Protein AF-A0A1J4J9R6-F1 (afdb_monomer_lite)

pLDDT: mean 84.46, std 14.0, range [39.38, 97.94]

Organism: NCBI:txid1144522

Foldseek 3Di:
DDDPPPPPVVVVVVVVVVVVVVVVVVVVVVVVVVVVVVVVVVVVVVVVVVVVVVVVVVVVVVVVVVVVVVVVVVVVVVVVVVVVVVVVVVVVVVVVVCVVVVPPDDDDPLCPQLLSVLVVVLVVQLVVLVVVQQVCLVPDPVSDGPLVSVLVSLVSNVVSVVVSVVVVSDDDDPVRVVVSVVVNCPSNDDDDPPDDD

Structure (mmCIF, N/CA/C/O backbone):
data_AF-A0A1J4J9R6-F1
#
_entry.id   AF-A0A1J4J9R6-F1
#
loop_
_atom_site.group_PDB
_atom_site.id
_atom_site.type_symbol
_atom_site.label_atom_id
_atom_site.label_alt_id
_atom_site.label_comp_id
_atom_site.label_asym_id
_atom_site.label_entity_id
_atom_site.label_seq_id
_atom_site.pdbx_PDB_ins_code
_atom_site.Cartn_x
_atom_site.Cartn_y
_atom_site.Cartn_z
_atom_site.occupancy
_atom_site.B_iso_or_equiv
_atom_site.auth_seq_id
_atom_site.auth_comp_id
_atom_site.auth_asym_id
_atom_site.auth_atom_id
_atom_site.pdbx_PDB_model_num
ATOM 1 N N . MET A 1 1 ? 63.938 27.997 -98.442 1.00 39.53 1 MET A N 1
ATOM 2 C CA . MET A 1 1 ? 64.179 27.784 -96.996 1.00 39.53 1 MET A CA 1
ATOM 3 C C . MET A 1 1 ? 62.810 27.627 -96.340 1.00 39.53 1 MET A C 1
ATOM 5 O O . MET A 1 1 ? 62.054 28.581 -96.358 1.00 39.53 1 MET A O 1
ATOM 9 N N . LYS A 1 2 ? 62.315 26.386 -96.188 1.00 41.75 2 LYS A N 1
ATOM 10 C CA . LYS A 1 2 ? 62.257 25.620 -94.915 1.00 41.75 2 LYS A CA 1
ATOM 11 C C . LYS A 1 2 ? 61.699 26.473 -93.766 1.00 41.75 2 LYS A C 1
ATOM 13 O O . LYS A 1 2 ? 62.389 27.382 -93.343 1.00 41.75 2 LYS A O 1
ATOM 18 N N . GLY A 1 3 ? 60.525 26.237 -93.197 1.00 39.38 3 GLY A N 1
ATOM 19 C CA . GLY A 1 3 ? 59.461 25.268 -93.441 1.00 39.38 3 GLY A CA 1
ATOM 20 C C . GLY A 1 3 ? 58.292 25.688 -92.545 1.00 39.38 3 GLY A C 1
ATOM 21 O O . GLY A 1 3 ? 58.516 26.087 -91.404 1.00 39.38 3 GLY A O 1
ATOM 22 N N . ALA A 1 4 ? 57.070 25.677 -93.076 1.00 47.09 4 ALA A N 1
ATOM 23 C CA . ALA A 1 4 ? 55.878 25.954 -92.289 1.00 47.09 4 ALA A CA 1
ATOM 24 C C . ALA A 1 4 ? 55.702 24.817 -91.277 1.00 47.09 4 ALA A C 1
ATOM 26 O O . ALA A 1 4 ? 55.484 23.671 -91.668 1.00 47.09 4 ALA A O 1
ATOM 27 N N . ALA A 1 5 ? 55.853 25.122 -89.990 1.00 52.16 5 ALA A N 1
ATOM 28 C CA . ALA A 1 5 ? 55.496 24.204 -88.923 1.00 52.16 5 ALA A CA 1
ATOM 29 C C . ALA A 1 5 ? 53.972 24.048 -88.944 1.00 52.16 5 ALA A C 1
ATOM 31 O O . ALA A 1 5 ? 53.240 24.869 -88.397 1.00 52.16 5 ALA A O 1
ATOM 32 N N . THR A 1 6 ? 53.491 23.015 -89.629 1.00 51.94 6 THR A N 1
ATOM 33 C CA . THR A 1 6 ? 52.148 22.481 -89.434 1.00 51.94 6 THR A CA 1
ATOM 34 C C . THR A 1 6 ? 52.032 22.082 -87.966 1.00 51.94 6 THR A C 1
ATOM 36 O O . THR A 1 6 ? 52.564 21.049 -87.564 1.00 51.94 6 THR A O 1
ATOM 39 N N . GLN A 1 7 ? 51.394 22.926 -87.150 1.00 60.41 7 GLN A N 1
ATOM 40 C CA . GLN A 1 7 ? 50.844 22.492 -85.870 1.00 60.41 7 GLN A CA 1
ATOM 41 C C . GLN A 1 7 ? 49.871 21.365 -86.186 1.00 60.41 7 GLN A C 1
ATOM 43 O O . GLN A 1 7 ? 48.864 21.600 -86.844 1.00 60.41 7 GLN A O 1
ATOM 48 N N . ASP A 1 8 ? 50.228 20.146 -85.795 1.00 59.47 8 ASP A N 1
ATOM 49 C CA . ASP A 1 8 ? 49.440 18.955 -86.070 1.00 59.47 8 ASP A CA 1
ATOM 50 C C . ASP A 1 8 ? 48.148 19.008 -85.230 1.00 59.47 8 ASP A C 1
ATOM 52 O O . ASP A 1 8 ? 48.208 18.826 -84.007 1.00 59.47 8 ASP A O 1
ATOM 56 N N . PRO A 1 9 ? 46.972 19.294 -85.824 1.00 64.06 9 PRO A N 1
ATOM 57 C CA . PRO A 1 9 ? 45.720 19.410 -85.075 1.00 64.06 9 PRO A CA 1
ATOM 58 C C . PRO A 1 9 ? 45.349 18.089 -84.382 1.00 64.06 9 PRO A C 1
ATOM 60 O O . PRO A 1 9 ? 44.646 18.095 -83.371 1.00 64.06 9 PRO A O 1
ATOM 63 N N . MET A 1 10 ? 45.885 16.960 -84.862 1.00 67.88 10 MET A N 1
ATOM 64 C CA . MET A 1 10 ? 45.716 15.646 -84.244 1.00 67.88 10 MET A CA 1
ATOM 65 C C . MET A 1 10 ? 46.432 15.532 -82.893 1.00 67.88 10 MET A C 1
ATOM 67 O O . MET A 1 10 ? 4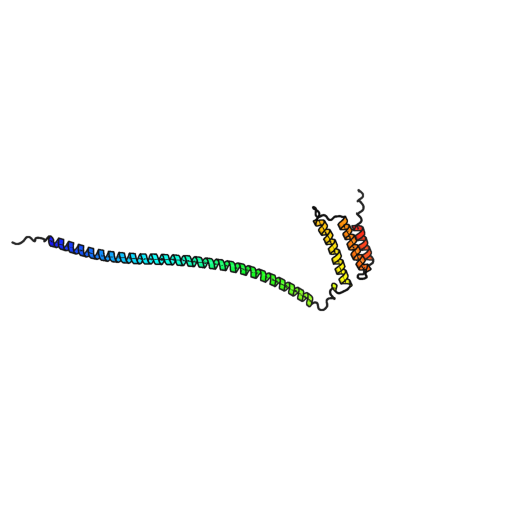5.954 14.812 -82.019 1.00 67.88 10 MET A O 1
ATOM 71 N N . ALA A 1 11 ? 47.529 16.264 -82.664 1.00 72.38 11 ALA A N 1
ATOM 72 C CA . ALA A 1 11 ? 48.231 16.252 -81.379 1.00 72.38 11 ALA A CA 1
ATOM 73 C C . ALA A 1 11 ? 47.404 16.919 -80.262 1.00 72.38 11 ALA A C 1
ATOM 75 O O . ALA A 1 11 ? 47.333 16.392 -79.151 1.00 72.38 11 ALA A O 1
ATOM 76 N N . GLY A 1 12 ? 46.721 18.029 -80.568 1.00 80.31 12 GLY A N 1
ATOM 77 C CA . GLY A 1 12 ? 45.811 18.702 -79.631 1.00 80.31 12 GLY A CA 1
ATOM 78 C C . GLY A 1 12 ? 44.556 17.878 -79.328 1.00 80.31 12 GLY A C 1
ATOM 79 O O . GLY A 1 12 ? 44.146 17.777 -78.173 1.00 80.31 12 GLY A O 1
ATOM 80 N N . ILE A 1 13 ? 43.993 17.219 -80.347 1.00 82.31 13 ILE A N 1
ATOM 81 C CA . ILE A 1 13 ? 42.851 16.305 -80.187 1.00 82.31 13 ILE A CA 1
ATOM 82 C C . ILE A 1 13 ? 43.242 15.091 -79.333 1.00 82.31 13 ILE A C 1
ATOM 84 O O . ILE A 1 13 ? 42.510 14.728 -78.416 1.00 82.31 13 ILE A O 1
ATOM 88 N N . ASN A 1 14 ? 44.413 14.493 -79.566 1.00 85.81 14 ASN A N 1
ATOM 89 C CA . ASN A 1 14 ? 44.892 13.354 -78.779 1.00 85.81 14 ASN A CA 1
ATOM 90 C C . ASN A 1 14 ? 45.154 13.722 -77.310 1.00 85.81 14 ASN A C 1
ATOM 92 O O . ASN A 1 14 ? 44.821 12.935 -76.423 1.00 85.81 14 ASN A O 1
ATOM 96 N N . ALA A 1 15 ? 45.692 14.916 -77.038 1.00 86.44 15 ALA A N 1
ATOM 97 C CA . ALA A 1 15 ? 45.865 15.418 -75.675 1.00 86.44 15 ALA A CA 1
ATOM 98 C C . ALA A 1 15 ? 44.515 15.638 -74.966 1.00 86.44 15 ALA A C 1
ATOM 100 O O . ALA A 1 15 ? 44.342 15.209 -73.826 1.00 86.44 15 ALA A O 1
ATOM 101 N N . ALA A 1 16 ? 43.531 16.220 -75.660 1.00 87.44 16 ALA A N 1
ATOM 102 C CA . ALA A 1 16 ? 42.178 16.386 -75.128 1.00 87.44 16 ALA A CA 1
ATOM 103 C C . ALA A 1 16 ? 41.494 15.033 -74.851 1.00 87.44 16 ALA A C 1
ATOM 105 O O . ALA A 1 16 ? 40.874 14.860 -73.805 1.00 87.44 16 ALA A O 1
ATOM 106 N N . ILE A 1 17 ? 41.651 14.042 -75.738 1.00 90.25 17 ILE A N 1
ATOM 107 C CA . ILE A 1 17 ? 41.126 12.680 -75.535 1.00 90.25 17 ILE A CA 1
ATOM 108 C C . ILE A 1 17 ? 41.777 12.008 -74.318 1.00 90.25 17 ILE A C 1
ATOM 110 O O . ILE A 1 17 ? 41.086 11.331 -73.556 1.00 90.25 17 ILE A O 1
ATOM 114 N N . ALA A 1 18 ? 43.086 12.181 -74.117 1.00 89.75 18 ALA A N 1
ATOM 115 C CA . ALA A 1 18 ? 43.780 11.644 -72.948 1.00 89.75 18 ALA A CA 1
ATOM 116 C C . ALA A 1 18 ? 43.258 12.270 -71.643 1.00 89.75 18 ALA A C 1
ATOM 118 O O . ALA A 1 18 ? 42.943 11.541 -70.705 1.00 89.75 18 ALA A O 1
ATOM 119 N N . GLN A 1 19 ? 43.066 13.592 -71.622 1.00 92.88 19 GLN A N 1
ATOM 120 C CA . GLN A 1 19 ? 42.517 14.310 -70.469 1.00 92.88 19 GLN A CA 1
ATOM 121 C C . GLN A 1 19 ? 41.058 13.917 -70.168 1.00 92.88 19 GLN A C 1
ATOM 123 O O . GLN A 1 19 ? 40.676 13.772 -69.006 1.00 92.88 19 GLN A O 1
ATOM 128 N N . ILE A 1 20 ? 40.240 13.694 -71.203 1.00 93.25 20 ILE A N 1
ATOM 129 C CA . ILE A 1 20 ? 38.864 13.192 -71.050 1.00 93.25 20 ILE A CA 1
ATOM 130 C C . ILE A 1 20 ? 38.866 11.791 -70.427 1.00 93.25 20 ILE A C 1
ATOM 132 O O . ILE A 1 20 ? 38.071 11.517 -69.534 1.00 93.25 20 ILE A O 1
ATOM 136 N N . LYS A 1 21 ? 39.775 10.906 -70.852 1.00 93.62 21 LYS A N 1
ATOM 137 C CA . LYS A 1 21 ? 39.885 9.559 -70.272 1.00 93.62 21 LYS A CA 1
ATOM 138 C C . LYS A 1 21 ? 40.320 9.589 -68.810 1.00 93.62 21 LYS A C 1
ATOM 140 O O . LYS A 1 21 ? 39.766 8.849 -68.007 1.00 93.62 21 LYS A O 1
ATOM 145 N N . GLU A 1 22 ? 41.279 10.443 -68.465 1.00 94.38 22 GLU A N 1
ATOM 146 C CA . GLU A 1 22 ? 41.748 10.602 -67.085 1.00 94.38 22 GLU A CA 1
ATOM 147 C C . GLU A 1 22 ? 40.632 11.130 -66.169 1.00 94.38 22 GLU A C 1
ATOM 149 O O . GLU A 1 22 ? 40.341 10.546 -65.122 1.00 94.38 22 GLU A O 1
ATOM 154 N N . THR A 1 23 ? 39.925 12.174 -66.605 1.00 93.69 23 THR A N 1
ATOM 155 C CA . THR A 1 23 ? 38.773 12.712 -65.862 1.00 93.69 23 THR A CA 1
ATOM 156 C C . THR A 1 23 ? 37.624 11.710 -65.758 1.00 93.69 23 THR A C 1
ATOM 158 O O . THR A 1 23 ? 37.008 11.605 -64.699 1.00 93.69 23 THR A O 1
ATOM 161 N N . GLU A 1 24 ? 37.366 10.910 -66.797 1.00 94.69 24 GLU A N 1
ATOM 162 C CA . GLU A 1 24 ? 36.390 9.818 -66.738 1.00 94.69 24 GLU A CA 1
ATOM 163 C C . GLU A 1 24 ? 36.783 8.759 -65.697 1.00 94.69 24 GLU A C 1
ATOM 165 O O . GLU A 1 24 ? 35.930 8.309 -64.929 1.00 94.69 24 GLU A O 1
ATOM 170 N N . THR A 1 25 ? 38.061 8.367 -65.635 1.00 95.06 25 THR A N 1
ATOM 171 C CA . THR A 1 25 ? 38.531 7.401 -64.630 1.00 95.06 25 THR A CA 1
ATOM 172 C C . THR A 1 25 ? 38.387 7.936 -63.210 1.00 95.06 25 THR A C 1
ATOM 174 O O . THR A 1 25 ? 37.808 7.246 -62.372 1.00 95.06 25 THR A O 1
ATOM 177 N N . MET A 1 26 ? 38.785 9.188 -62.963 1.00 94.94 26 MET A N 1
ATOM 178 C CA . MET A 1 26 ? 38.623 9.825 -61.653 1.00 94.94 26 MET A CA 1
ATOM 179 C C . MET A 1 26 ? 37.147 9.921 -61.247 1.00 94.94 26 MET A C 1
ATOM 181 O O . MET A 1 26 ? 36.790 9.574 -60.124 1.00 94.94 26 MET A O 1
ATOM 185 N N . ALA A 1 27 ? 36.264 10.313 -62.171 1.00 94.69 27 ALA A N 1
ATOM 186 C CA . ALA A 1 27 ? 34.830 10.398 -61.902 1.00 94.69 27 ALA A CA 1
ATOM 187 C C . ALA A 1 27 ? 34.206 9.023 -61.598 1.00 94.69 27 ALA A C 1
ATOM 189 O O . ALA A 1 27 ? 33.293 8.918 -60.775 1.00 94.69 27 ALA A O 1
ATOM 190 N N . ARG A 1 28 ? 34.688 7.946 -62.236 1.00 95.06 28 ARG A N 1
ATOM 191 C CA . ARG A 1 28 ? 34.242 6.573 -61.940 1.00 95.06 28 ARG A CA 1
ATOM 192 C C . ARG A 1 28 ? 34.687 6.114 -60.553 1.00 95.06 28 ARG A C 1
ATOM 194 O O . ARG A 1 28 ? 33.886 5.498 -59.849 1.00 95.06 28 ARG A O 1
ATOM 201 N N . GLU A 1 29 ? 35.922 6.413 -60.162 1.00 95.25 29 GLU A N 1
ATOM 202 C CA . GLU A 1 29 ? 36.446 6.109 -58.825 1.00 95.25 29 GLU A CA 1
ATOM 203 C C . GLU A 1 29 ? 35.689 6.882 -57.740 1.00 95.25 29 GLU A C 1
ATOM 205 O O . GLU A 1 29 ? 35.227 6.291 -56.761 1.00 95.25 29 GLU A O 1
ATOM 210 N N . GLU A 1 30 ? 35.453 8.178 -57.951 1.00 95.00 30 GLU A N 1
ATOM 211 C CA . GLU A 1 30 ? 34.665 9.007 -57.037 1.00 95.00 30 GLU A CA 1
ATOM 212 C C . GLU A 1 30 ? 33.224 8.489 -56.912 1.00 95.00 30 GLU A C 1
ATOM 214 O O . GLU A 1 30 ? 32.704 8.338 -55.805 1.00 95.00 30 GLU A O 1
ATOM 219 N N . ASN A 1 31 ? 32.584 8.113 -58.025 1.00 95.50 31 ASN A N 1
ATOM 220 C CA . ASN A 1 31 ? 31.243 7.527 -57.997 1.00 95.50 31 ASN A CA 1
ATOM 221 C C . ASN A 1 31 ? 31.200 6.203 -57.214 1.00 95.50 31 ASN A C 1
ATOM 223 O O . ASN A 1 31 ? 30.230 5.940 -56.498 1.00 95.50 31 ASN A O 1
ATOM 227 N N . ALA A 1 32 ? 32.241 5.373 -57.329 1.00 95.75 32 ALA A N 1
ATOM 228 C CA . ALA A 1 32 ? 32.359 4.140 -56.558 1.00 95.75 32 ALA A CA 1
ATOM 229 C C . ALA A 1 32 ? 32.496 4.426 -55.054 1.00 95.75 32 ALA A C 1
ATOM 231 O O . ALA A 1 32 ? 31.804 3.795 -54.251 1.00 95.75 32 ALA A O 1
ATOM 232 N N . HIS A 1 33 ? 33.304 5.418 -54.670 1.00 95.88 33 HIS A N 1
ATOM 233 C CA . HIS A 1 33 ? 33.422 5.858 -53.279 1.00 95.88 33 HIS A CA 1
ATOM 234 C C . HIS A 1 33 ? 32.114 6.431 -52.727 1.00 95.88 33 HIS A C 1
ATOM 236 O O . HIS A 1 33 ? 31.707 6.069 -51.623 1.00 95.88 33 HIS A O 1
ATOM 242 N N . ILE A 1 34 ? 31.402 7.255 -53.499 1.00 96.50 34 ILE A N 1
ATOM 243 C CA . ILE A 1 34 ? 30.095 7.795 -53.099 1.00 96.50 34 ILE A CA 1
ATOM 244 C C . ILE A 1 34 ? 29.095 6.658 -52.858 1.00 96.50 34 ILE A C 1
ATOM 246 O O . ILE A 1 34 ? 28.395 6.656 -51.847 1.00 96.50 34 ILE A O 1
ATOM 250 N N . LYS A 1 35 ? 29.057 5.643 -53.730 1.00 97.06 35 LYS A N 1
ATOM 251 C CA . LYS A 1 35 ? 28.193 4.464 -53.538 1.00 97.06 35 LYS A CA 1
ATOM 252 C C . LYS A 1 35 ? 28.527 3.694 -52.260 1.00 97.06 35 LYS A C 1
ATOM 254 O O . LYS A 1 35 ? 27.613 3.257 -51.565 1.00 97.06 35 LYS A O 1
ATOM 259 N N . GLN A 1 36 ? 29.811 3.548 -51.931 1.00 97.06 36 GLN A N 1
ATOM 260 C CA . GLN A 1 36 ? 30.231 2.932 -50.669 1.00 97.06 36 GLN A CA 1
ATOM 261 C C . GLN A 1 36 ? 29.787 3.762 -49.458 1.00 97.06 36 GLN A C 1
ATOM 263 O O . GLN A 1 36 ? 29.266 3.199 -48.497 1.00 97.06 36 GLN A O 1
ATOM 268 N N . LEU A 1 37 ? 29.938 5.089 -49.511 1.00 97.25 37 LEU A N 1
ATOM 269 C CA . LEU A 1 37 ? 29.496 5.987 -48.441 1.00 97.25 37 LEU A CA 1
ATOM 270 C C . LEU A 1 37 ? 27.982 5.918 -48.221 1.00 97.25 37 LEU A C 1
ATOM 272 O O . LEU A 1 37 ? 27.549 5.841 -47.073 1.00 97.25 37 LEU A O 1
ATOM 276 N N . ILE A 1 38 ? 27.189 5.870 -49.295 1.00 97.25 38 ILE A N 1
ATOM 277 C CA . ILE A 1 38 ? 25.731 5.699 -49.212 1.00 97.25 38 ILE A CA 1
ATOM 278 C C . ILE A 1 38 ? 25.387 4.372 -48.528 1.00 97.25 38 ILE A C 1
ATOM 280 O O . ILE A 1 38 ? 24.600 4.360 -47.586 1.00 97.25 38 ILE A O 1
ATOM 284 N N . ALA A 1 39 ? 26.027 3.267 -48.923 1.00 97.19 39 ALA A N 1
ATOM 285 C CA . ALA A 1 39 ? 25.783 1.963 -48.305 1.00 97.19 39 ALA A CA 1
ATOM 286 C C . ALA A 1 39 ? 26.126 1.948 -46.801 1.00 97.19 39 ALA A C 1
ATOM 288 O O . ALA A 1 39 ? 25.389 1.376 -45.995 1.00 97.19 39 ALA A O 1
ATOM 289 N N . ILE A 1 40 ? 27.221 2.608 -46.405 1.00 97.12 40 ILE A N 1
ATOM 290 C CA . ILE A 1 40 ? 27.593 2.775 -44.991 1.00 97.12 40 ILE A CA 1
ATOM 291 C C . ILE A 1 40 ? 26.544 3.618 -44.258 1.00 97.12 40 ILE A C 1
ATOM 293 O O . ILE A 1 40 ? 26.145 3.273 -43.144 1.00 97.12 40 ILE A O 1
ATOM 297 N N . GLN A 1 41 ? 26.083 4.709 -44.869 1.00 97.50 41 GLN A N 1
ATOM 298 C CA . GLN A 1 41 ? 25.082 5.590 -44.280 1.00 97.50 41 GLN A CA 1
ATOM 299 C C . GLN A 1 41 ? 23.745 4.869 -44.078 1.00 97.50 41 GLN A C 1
ATOM 301 O O . GLN A 1 41 ? 23.162 4.974 -42.999 1.00 97.50 41 GLN A O 1
ATOM 306 N N . ASP A 1 42 ? 23.299 4.072 -45.047 1.00 97.75 42 ASP A N 1
ATOM 307 C CA . ASP A 1 42 ? 22.082 3.266 -44.930 1.00 97.75 42 ASP A CA 1
ATOM 308 C C . ASP A 1 42 ? 22.188 2.238 -43.796 1.00 97.75 42 ASP A C 1
ATOM 310 O O . ASP A 1 42 ? 21.268 2.109 -42.981 1.00 97.75 42 ASP A O 1
ATOM 314 N N . ALA A 1 43 ? 23.332 1.557 -43.675 1.00 97.31 43 ALA A N 1
ATOM 315 C CA .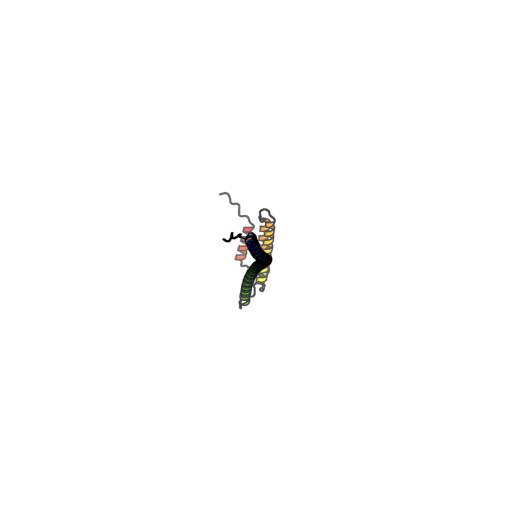 ALA A 1 43 ? 23.582 0.628 -42.575 1.00 97.31 43 ALA A CA 1
ATOM 316 C C . ALA A 1 43 ? 23.565 1.334 -41.205 1.00 97.31 43 ALA A C 1
ATOM 318 O O . ALA A 1 43 ? 22.997 0.817 -40.237 1.00 97.31 43 ALA A O 1
ATOM 319 N N . LEU A 1 44 ? 24.139 2.539 -41.113 1.00 97.88 44 LEU A N 1
ATOM 320 C CA . LEU A 1 44 ? 24.104 3.353 -39.895 1.00 97.88 44 LEU A CA 1
ATOM 321 C C . LEU A 1 44 ? 22.684 3.804 -39.545 1.00 97.88 44 LEU A C 1
ATOM 323 O O . LEU A 1 44 ? 22.298 3.711 -38.379 1.00 97.88 44 LEU A O 1
ATOM 327 N N . ILE A 1 45 ? 21.890 4.232 -40.530 1.00 97.50 45 ILE A N 1
ATOM 328 C CA . ILE A 1 45 ? 20.489 4.625 -40.331 1.00 97.50 45 ILE A CA 1
ATOM 329 C C . ILE A 1 45 ? 19.673 3.440 -39.810 1.00 97.50 45 ILE A C 1
ATOM 331 O O . ILE A 1 45 ? 18.905 3.591 -38.857 1.00 97.50 45 ILE A O 1
ATOM 335 N N . GLN A 1 46 ? 19.850 2.250 -40.387 1.00 97.62 46 GLN A N 1
ATOM 336 C CA . GLN A 1 46 ? 19.175 1.042 -39.905 1.00 97.62 46 GLN A CA 1
ATOM 337 C C . GLN A 1 46 ? 19.563 0.722 -38.458 1.00 97.62 46 GLN A C 1
ATOM 339 O O . GLN A 1 46 ? 18.687 0.484 -37.625 1.00 97.62 46 GLN A O 1
ATOM 344 N N . LYS A 1 47 ? 20.857 0.798 -38.128 1.00 97.94 47 LYS A N 1
ATOM 345 C CA . LYS A 1 47 ? 21.342 0.570 -36.762 1.00 97.94 47 LYS A CA 1
ATOM 346 C C . LYS A 1 47 ? 20.782 1.593 -35.769 1.00 97.94 47 LYS A C 1
ATOM 348 O O . LYS A 1 47 ? 20.360 1.214 -34.682 1.00 97.94 47 LYS A O 1
ATOM 353 N N . GLN A 1 48 ? 20.735 2.873 -36.138 1.00 97.88 48 GLN A N 1
ATOM 354 C CA . GLN A 1 48 ? 20.148 3.925 -35.302 1.00 97.88 48 GLN A CA 1
ATOM 355 C C . GLN A 1 48 ? 18.654 3.695 -35.060 1.00 97.88 48 GLN A C 1
ATOM 357 O O . GLN A 1 48 ? 18.196 3.826 -33.928 1.00 97.88 48 GLN A O 1
ATOM 362 N N . ARG A 1 49 ? 17.899 3.298 -36.092 1.00 97.94 49 ARG A N 1
ATOM 363 C CA . ARG A 1 49 ? 16.476 2.952 -35.948 1.00 97.94 49 ARG A CA 1
ATOM 364 C C . ARG A 1 49 ? 16.272 1.782 -34.992 1.00 97.94 49 ARG A C 1
ATOM 366 O O . ARG A 1 49 ? 15.391 1.861 -34.142 1.00 97.94 49 ARG A O 1
ATOM 373 N N . GLN A 1 50 ? 17.100 0.742 -35.087 1.00 97.75 50 GLN A N 1
ATOM 374 C CA . GLN A 1 50 ? 17.019 -0.393 -34.169 1.00 97.75 50 GLN A CA 1
ATOM 375 C C . GLN A 1 50 ? 17.306 0.026 -32.722 1.00 97.75 50 GLN A C 1
ATOM 377 O O . GLN A 1 50 ? 16.535 -0.302 -31.828 1.00 97.75 50 GLN A O 1
ATOM 382 N N . ILE A 1 51 ? 18.354 0.825 -32.497 1.00 97.62 51 ILE A N 1
ATOM 383 C CA . ILE A 1 51 ? 18.681 1.338 -31.159 1.00 97.62 51 ILE A CA 1
ATOM 384 C C . ILE A 1 51 ? 17.525 2.169 -30.593 1.00 97.62 51 ILE A C 1
ATOM 386 O O . ILE A 1 51 ? 17.195 2.031 -29.420 1.00 97.62 51 ILE A O 1
ATOM 390 N N . LEU A 1 52 ? 16.881 3.012 -31.405 1.00 97.62 52 LEU A N 1
ATOM 391 C CA . LEU A 1 52 ? 15.724 3.794 -30.957 1.00 97.62 52 LEU A CA 1
ATOM 392 C C . LEU A 1 52 ? 14.552 2.902 -30.524 1.00 97.62 52 LEU A C 1
ATOM 394 O O . LEU A 1 52 ? 13.903 3.205 -29.523 1.00 97.62 52 LEU A O 1
ATOM 398 N N . LEU A 1 53 ? 14.303 1.798 -31.234 1.00 97.62 53 LEU A N 1
ATOM 399 C CA . LEU A 1 53 ? 13.293 0.812 -30.838 1.00 97.62 53 LEU A CA 1
ATOM 400 C C . LEU A 1 53 ? 13.659 0.129 -29.515 1.00 97.62 53 LEU A C 1
ATOM 402 O O . LEU A 1 53 ? 12.807 0.008 -28.634 1.00 97.62 53 LEU A O 1
ATOM 406 N N . ASP A 1 54 ? 14.921 -0.263 -29.348 1.00 97.31 54 ASP A N 1
ATOM 407 C CA . ASP A 1 54 ? 15.401 -0.911 -28.125 1.00 97.31 54 ASP A CA 1
ATOM 408 C C . ASP A 1 54 ? 15.326 0.040 -26.918 1.00 97.31 54 ASP A C 1
ATOM 410 O O . ASP A 1 54 ? 14.897 -0.358 -25.831 1.00 97.31 54 ASP A O 1
ATOM 414 N N . VAL A 1 55 ? 15.669 1.319 -27.111 1.00 97.62 55 VAL A N 1
ATOM 415 C CA . VAL A 1 55 ? 15.530 2.368 -26.089 1.00 97.62 55 VAL A CA 1
ATOM 416 C C . VAL A 1 55 ? 14.064 2.557 -25.716 1.00 97.62 55 VAL A C 1
ATOM 418 O O . VAL A 1 55 ? 13.742 2.528 -24.531 1.00 97.62 55 VAL A O 1
ATOM 421 N N . ALA A 1 56 ? 13.165 2.690 -26.696 1.00 96.75 56 ALA A N 1
ATOM 422 C CA . ALA A 1 56 ? 11.735 2.848 -26.434 1.00 96.75 56 ALA A CA 1
ATOM 423 C C . ALA A 1 56 ? 11.162 1.660 -25.643 1.00 96.75 56 ALA A C 1
ATOM 425 O O . ALA A 1 56 ? 10.422 1.854 -24.674 1.00 96.75 56 ALA A O 1
ATOM 426 N N . LYS A 1 57 ? 11.555 0.433 -26.005 1.00 97.50 57 LYS A N 1
ATOM 427 C CA . LYS A 1 57 ? 11.178 -0.783 -25.277 1.00 97.50 57 LYS A CA 1
ATOM 428 C C . LYS A 1 57 ? 11.692 -0.754 -23.836 1.00 97.50 57 LYS A C 1
ATOM 430 O O . LYS A 1 57 ? 10.906 -0.923 -22.906 1.00 97.50 57 LYS A O 1
ATOM 435 N N . THR A 1 58 ? 12.979 -0.467 -23.648 1.00 96.81 58 THR A N 1
ATOM 436 C CA . THR A 1 58 ? 13.611 -0.407 -22.320 1.00 96.81 58 THR A CA 1
ATOM 437 C C . THR A 1 58 ? 12.968 0.669 -21.441 1.00 96.81 58 THR A C 1
ATOM 439 O O . THR A 1 58 ? 12.713 0.440 -20.261 1.00 96.81 58 THR A O 1
ATOM 442 N N . SER A 1 59 ? 12.640 1.836 -22.004 1.00 97.00 59 SER A N 1
ATOM 443 C CA . SER A 1 59 ? 11.926 2.898 -21.286 1.00 97.00 59 SER A CA 1
ATOM 444 C C . SER A 1 59 ? 10.524 2.470 -20.851 1.00 97.00 59 SER A C 1
ATOM 446 O O . SER A 1 59 ? 10.111 2.790 -19.737 1.00 97.00 59 SER A O 1
ATOM 448 N N . SER A 1 60 ? 9.801 1.721 -21.688 1.00 96.50 60 SER A N 1
ATOM 449 C CA . SER A 1 60 ? 8.486 1.182 -21.329 1.00 96.50 60 SER A CA 1
ATOM 450 C C . SER A 1 60 ? 8.578 0.153 -20.199 1.00 96.50 60 SER A C 1
ATOM 452 O O . SER A 1 60 ? 7.760 0.173 -19.279 1.00 96.50 60 SER A O 1
ATOM 454 N N . GLU A 1 61 ? 9.567 -0.739 -20.248 1.00 97.00 61 GLU A N 1
ATOM 455 C CA . GLU A 1 61 ? 9.815 -1.724 -19.188 1.00 97.00 61 GLU A CA 1
ATOM 456 C C . GLU A 1 61 ? 10.186 -1.033 -17.868 1.00 97.00 61 GLU A C 1
ATOM 458 O O . GLU A 1 61 ? 9.631 -1.358 -16.818 1.00 97.00 61 GLU A O 1
ATOM 463 N N . LEU A 1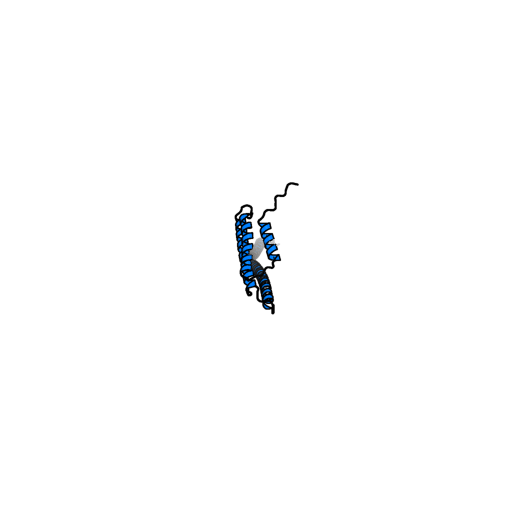 62 ? 11.047 -0.012 -17.923 1.00 97.44 62 LEU A N 1
ATOM 464 C CA . LEU A 1 62 ? 11.428 0.783 -16.756 1.00 97.44 62 LEU A CA 1
ATOM 465 C C . LEU A 1 62 ? 10.225 1.501 -16.130 1.00 97.44 62 LEU A C 1
ATOM 467 O O . LEU A 1 62 ? 10.074 1.499 -14.908 1.00 97.44 62 LEU A O 1
ATOM 471 N N . LEU A 1 63 ? 9.341 2.076 -16.951 1.00 96.94 63 LEU A N 1
ATOM 472 C CA . LEU A 1 63 ? 8.115 2.712 -16.472 1.00 96.94 63 LEU A CA 1
ATOM 473 C C . LEU A 1 63 ? 7.210 1.708 -15.741 1.00 96.94 63 LEU A C 1
ATOM 475 O O . LEU A 1 63 ? 6.681 2.020 -14.674 1.00 96.94 63 LEU A O 1
ATOM 479 N N . ALA A 1 64 ? 7.061 0.494 -16.278 1.00 96.06 64 ALA A N 1
ATOM 480 C CA . ALA A 1 64 ? 6.279 -0.560 -15.636 1.00 96.06 64 ALA A CA 1
ATOM 481 C C . ALA A 1 64 ? 6.865 -0.959 -14.269 1.00 96.06 64 ALA A C 1
ATOM 483 O O . ALA A 1 64 ? 6.118 -1.100 -13.296 1.00 96.06 64 ALA A O 1
ATOM 484 N N . VAL A 1 65 ? 8.194 -1.079 -14.173 1.00 97.56 65 VAL A N 1
ATOM 485 C CA . VAL A 1 65 ? 8.893 -1.355 -12.907 1.00 97.56 65 VAL A CA 1
ATOM 486 C C . VAL A 1 65 ? 8.674 -0.228 -11.894 1.00 97.56 65 VAL A C 1
ATOM 488 O O . VAL A 1 65 ? 8.384 -0.504 -10.729 1.00 97.56 65 VAL A O 1
ATOM 491 N N . GLU A 1 66 ? 8.745 1.037 -12.309 1.00 96.19 66 GLU A N 1
ATOM 492 C CA . GLU A 1 66 ? 8.553 2.171 -11.396 1.00 96.19 66 GLU A CA 1
ATOM 493 C C . GLU A 1 66 ? 7.103 2.257 -10.882 1.00 96.19 66 GLU A C 1
ATOM 495 O O . GLU A 1 66 ? 6.872 2.531 -9.699 1.00 96.19 66 GLU A O 1
ATOM 500 N N . ILE A 1 67 ? 6.114 1.922 -11.720 1.00 97.19 67 ILE A N 1
ATOM 501 C CA . ILE A 1 67 ? 4.710 1.795 -11.296 1.00 97.19 67 ILE A CA 1
ATOM 502 C C . ILE A 1 67 ? 4.566 0.690 -10.241 1.00 97.19 67 ILE A C 1
ATOM 504 O O . ILE A 1 67 ? 3.966 0.922 -9.187 1.00 97.19 67 ILE A O 1
ATOM 508 N N . GLN A 1 68 ? 5.142 -0.494 -10.479 1.00 97.25 68 GLN A N 1
ATOM 509 C CA . GLN A 1 68 ? 5.110 -1.596 -9.509 1.00 97.25 68 GLN A CA 1
ATOM 510 C C . GLN A 1 68 ? 5.790 -1.213 -8.190 1.00 97.25 68 GLN A C 1
ATOM 512 O O . GLN A 1 68 ? 5.246 -1.469 -7.112 1.00 97.25 68 GLN A O 1
ATOM 517 N N . ARG A 1 69 ? 6.946 -0.544 -8.256 1.00 97.00 69 ARG A N 1
ATOM 518 C CA . ARG A 1 69 ? 7.663 -0.022 -7.087 1.00 97.00 69 ARG A CA 1
ATOM 519 C C . ARG A 1 69 ? 6.797 0.949 -6.285 1.00 97.00 69 ARG A C 1
ATOM 521 O O . ARG A 1 69 ? 6.758 0.855 -5.057 1.00 97.00 69 ARG A O 1
ATOM 528 N N . SER A 1 70 ? 6.089 1.858 -6.953 1.00 97.25 70 SER A N 1
ATOM 529 C CA . SER A 1 70 ? 5.185 2.812 -6.300 1.00 97.25 70 SER A CA 1
ATOM 530 C C . SER A 1 70 ? 4.035 2.102 -5.572 1.00 97.25 70 SER A C 1
ATOM 532 O O . SER A 1 70 ? 3.791 2.356 -4.389 1.00 97.25 70 SER A O 1
ATOM 534 N N . GLN A 1 71 ? 3.402 1.120 -6.225 1.00 97.19 71 GLN A N 1
ATOM 535 C CA . GLN A 1 71 ? 2.345 0.301 -5.620 1.00 97.19 71 GLN A CA 1
ATOM 536 C C . GLN A 1 71 ? 2.847 -0.485 -4.399 1.00 97.19 71 GLN A C 1
ATOM 538 O O . GLN A 1 71 ? 2.183 -0.518 -3.360 1.00 97.19 71 GLN A O 1
ATOM 543 N N . LEU A 1 72 ? 4.033 -1.096 -4.494 1.00 97.12 72 LEU A N 1
ATOM 544 C CA . LEU A 1 72 ? 4.683 -1.797 -3.382 1.00 97.12 72 LEU A CA 1
ATOM 545 C C . LEU A 1 72 ? 4.962 -0.855 -2.210 1.00 97.12 72 LEU A C 1
ATOM 547 O O . LEU A 1 72 ? 4.659 -1.194 -1.067 1.00 97.12 72 LEU A O 1
ATOM 551 N N . LYS A 1 73 ? 5.475 0.348 -2.483 1.00 97.62 73 LYS A N 1
ATOM 552 C CA . LYS A 1 73 ? 5.743 1.362 -1.456 1.00 97.62 73 LYS A CA 1
ATOM 553 C C . LYS A 1 73 ? 4.464 1.784 -0.729 1.00 97.62 73 LYS A C 1
ATOM 555 O O . LYS A 1 73 ? 4.475 1.896 0.496 1.00 97.62 73 LYS A O 1
ATOM 560 N N . GLN A 1 74 ? 3.360 1.965 -1.454 1.00 95.94 74 GLN A N 1
ATOM 561 C CA . GLN A 1 74 ? 2.062 2.292 -0.861 1.00 95.94 74 GLN A CA 1
ATOM 562 C C . GLN A 1 74 ? 1.528 1.144 0.009 1.00 95.94 74 GLN A C 1
ATOM 564 O O . GLN A 1 74 ? 1.114 1.376 1.148 1.00 95.94 74 GLN A O 1
ATOM 569 N N . LYS A 1 75 ? 1.591 -0.104 -0.483 1.00 96.31 75 LYS A N 1
ATOM 570 C CA . LYS A 1 75 ? 1.202 -1.294 0.293 1.00 96.31 75 LYS A CA 1
ATOM 571 C C . LYS A 1 75 ? 2.028 -1.422 1.572 1.00 96.31 75 LYS A C 1
ATOM 573 O O . LYS A 1 75 ? 1.446 -1.581 2.644 1.00 96.31 75 LYS A O 1
ATOM 578 N N . LEU A 1 76 ? 3.349 -1.277 1.480 1.00 96.38 76 LEU A N 1
ATOM 579 C CA . LEU A 1 76 ? 4.248 -1.348 2.631 1.00 96.38 76 LEU A CA 1
ATOM 580 C C . LEU A 1 76 ? 3.956 -0.238 3.648 1.00 96.38 76 LEU A C 1
ATOM 582 O O . LEU A 1 76 ? 3.917 -0.501 4.846 1.00 96.38 76 LEU A O 1
ATOM 586 N N . GLY A 1 77 ? 3.683 0.983 3.176 1.00 95.88 77 GLY A N 1
ATOM 587 C CA . GLY A 1 77 ? 3.244 2.088 4.029 1.00 95.88 77 GLY A CA 1
ATOM 588 C C . GLY A 1 77 ? 1.976 1.740 4.811 1.00 95.88 77 GLY A C 1
ATOM 589 O O . GLY A 1 77 ? 1.946 1.893 6.029 1.00 95.88 77 GLY A O 1
ATOM 590 N N . SER A 1 78 ? 0.967 1.178 4.138 1.00 95.81 78 SER A N 1
ATOM 591 C CA . SER A 1 78 ? -0.280 0.756 4.791 1.00 95.81 78 SER A CA 1
ATOM 592 C C . SER A 1 78 ? -0.072 -0.369 5.814 1.00 95.81 78 SER A C 1
ATOM 594 O O . SER A 1 78 ? -0.649 -0.331 6.900 1.00 95.81 78 SER A O 1
ATOM 596 N N . GLN A 1 79 ? 0.780 -1.353 5.504 1.00 95.75 79 GLN A N 1
ATOM 597 C CA . GLN A 1 79 ? 1.102 -2.452 6.415 1.00 95.75 79 GLN A CA 1
ATOM 598 C C . GLN A 1 79 ? 1.876 -1.957 7.635 1.00 95.75 79 GLN A C 1
ATOM 600 O O . GLN A 1 79 ? 1.572 -2.375 8.748 1.00 95.75 79 GLN A O 1
ATOM 605 N N . LYS A 1 80 ? 2.816 -1.021 7.451 1.00 96.81 80 LYS A N 1
ATOM 606 C CA . LYS A 1 80 ? 3.531 -0.371 8.552 1.00 96.81 80 LYS A CA 1
ATOM 607 C C . LYS A 1 80 ? 2.563 0.335 9.501 1.00 96.81 80 LYS A C 1
ATOM 609 O O . LYS A 1 80 ? 2.674 0.151 10.707 1.00 96.81 80 LYS A O 1
ATOM 614 N N . SER A 1 81 ? 1.608 1.106 8.977 1.00 94.88 81 SER A N 1
ATOM 615 C CA . SER A 1 81 ? 0.598 1.774 9.808 1.00 94.88 81 SER A CA 1
ATOM 616 C C . SER A 1 81 ? -0.251 0.774 10.592 1.00 94.88 81 SER A C 1
ATOM 618 O O . SER A 1 81 ? -0.407 0.937 11.796 1.00 94.88 81 SER A O 1
ATOM 620 N N . LYS A 1 82 ? -0.737 -0.296 9.946 1.00 94.62 82 LYS A N 1
ATOM 621 C CA . LYS A 1 82 ? -1.499 -1.358 10.628 1.00 94.62 82 LYS A CA 1
ATOM 622 C C . LYS A 1 82 ? -0.687 -2.048 11.722 1.00 94.62 82 LYS A C 1
ATOM 624 O O . LYS A 1 82 ? -1.214 -2.308 12.795 1.00 94.62 82 LYS A O 1
ATOM 629 N N . LEU A 1 83 ? 0.591 -2.318 11.459 1.00 95.06 83 LEU A N 1
ATOM 630 C CA . LEU A 1 83 ? 1.481 -2.940 12.434 1.00 95.06 83 LEU A CA 1
ATOM 631 C C . LEU A 1 83 ? 1.720 -2.027 13.641 1.00 95.06 83 LEU A C 1
ATOM 633 O O . LEU A 1 83 ? 1.706 -2.509 14.764 1.00 95.06 83 LEU A O 1
ATOM 637 N N . LEU A 1 84 ? 1.905 -0.721 13.426 1.00 94.25 84 LEU A N 1
ATOM 638 C CA . LEU A 1 84 ? 2.057 0.245 14.519 1.00 94.25 84 LEU A CA 1
ATOM 639 C C . LEU A 1 84 ? 0.798 0.335 15.384 1.00 94.25 84 LEU A C 1
ATOM 641 O O . LEU A 1 84 ? 0.913 0.342 16.605 1.00 94.25 84 LEU A O 1
ATOM 645 N N . VAL A 1 85 ? -0.386 0.351 14.764 1.00 94.94 85 VAL A N 1
ATOM 646 C CA . VAL A 1 85 ? -1.665 0.318 15.491 1.00 94.94 85 VAL A CA 1
ATOM 647 C C . VAL A 1 85 ? -1.779 -0.968 16.310 1.00 94.94 85 VAL A C 1
ATOM 649 O O . VAL A 1 85 ? -1.943 -0.900 17.521 1.00 94.94 85 VAL A O 1
ATOM 652 N N . SER A 1 86 ? -1.562 -2.131 15.691 1.00 92.88 86 SER A N 1
ATOM 653 C CA . SER A 1 86 ? -1.625 -3.425 16.384 1.00 92.88 86 SER A CA 1
ATOM 654 C C . SER A 1 86 ? -0.571 -3.563 17.493 1.00 92.88 86 SER A C 1
ATOM 656 O O . SER A 1 86 ? -0.835 -4.163 18.533 1.00 92.88 86 SER A O 1
ATOM 658 N N . SER A 1 87 ? 0.615 -2.975 17.311 1.00 92.88 87 SER A N 1
ATOM 659 C CA . SER A 1 87 ? 1.660 -2.896 18.337 1.00 92.88 87 SER A CA 1
ATOM 660 C C . SER A 1 87 ? 1.229 -2.029 19.524 1.00 92.88 87 SER A C 1
ATOM 662 O O . SER A 1 87 ? 1.519 -2.388 20.662 1.00 92.88 87 SER A O 1
ATOM 664 N N . SER A 1 88 ? 0.547 -0.905 19.273 1.00 91.94 88 SER A N 1
ATOM 665 C CA . SER A 1 88 ? -0.027 -0.048 20.320 1.00 91.94 88 SER A CA 1
ATOM 666 C C . SER A 1 88 ? -1.112 -0.787 21.099 1.00 91.94 88 SER A C 1
ATOM 668 O O . SER A 1 88 ? -1.028 -0.881 22.319 1.00 91.94 88 SER A O 1
ATOM 670 N N . GLU A 1 89 ? -2.063 -1.399 20.391 1.00 91.62 89 GLU A N 1
ATOM 671 C CA . GLU A 1 89 ? -3.140 -2.204 20.984 1.00 91.62 89 GLU A CA 1
ATOM 672 C C . GLU A 1 89 ? -2.573 -3.358 21.824 1.00 91.62 89 GLU A C 1
ATOM 674 O O . GLU A 1 89 ? -3.006 -3.591 22.949 1.00 91.62 89 GLU A O 1
ATOM 679 N N . SER A 1 90 ? -1.544 -4.048 21.322 1.00 91.25 90 SER A N 1
ATOM 680 C CA . SER A 1 90 ? -0.879 -5.131 22.058 1.00 91.25 90 SER A CA 1
ATOM 681 C C . SER A 1 90 ? -0.194 -4.623 23.327 1.00 91.25 90 SER A C 1
ATOM 683 O O . SER A 1 90 ? -0.232 -5.299 24.351 1.00 91.25 90 SER A O 1
ATOM 685 N N . SER A 1 91 ? 0.418 -3.436 23.283 1.00 90.69 91 SER A N 1
ATOM 686 C CA . SER A 1 91 ? 1.040 -2.817 24.457 1.00 90.69 91 SER A CA 1
ATOM 687 C C . SER A 1 91 ? 0.004 -2.411 25.507 1.00 90.69 91 SER A C 1
ATOM 689 O O . SER A 1 91 ? 0.249 -2.596 26.697 1.00 90.69 91 SER A O 1
ATOM 691 N N . GLU A 1 92 ? -1.142 -1.873 25.088 1.00 88.88 92 GLU A N 1
ATOM 692 C CA . GLU A 1 92 ? -2.255 -1.528 25.981 1.00 88.88 92 GLU A CA 1
ATOM 693 C C . GLU A 1 92 ? -2.842 -2.775 26.645 1.00 88.88 92 GLU A C 1
ATOM 695 O O . GLU A 1 92 ? -3.002 -2.813 27.865 1.00 88.88 92 GLU A O 1
ATOM 700 N N . VAL A 1 93 ? -3.087 -3.832 25.864 1.00 90.06 93 VAL A N 1
ATOM 701 C CA . VAL A 1 93 ? -3.558 -5.124 26.383 1.00 90.06 93 VAL A CA 1
ATOM 702 C C . VAL A 1 93 ? -2.538 -5.727 27.345 1.00 90.06 93 VAL A C 1
ATOM 704 O O . VAL A 1 93 ? -2.916 -6.197 28.415 1.00 90.06 93 VAL A O 1
ATOM 707 N N . ASN A 1 94 ? -1.246 -5.688 27.012 1.00 86.31 94 ASN A N 1
ATOM 708 C CA . ASN A 1 94 ? -0.209 -6.202 27.900 1.00 86.31 94 ASN A CA 1
ATOM 709 C C . ASN A 1 94 ? -0.134 -5.397 29.207 1.00 86.31 94 ASN A C 1
ATOM 711 O O . ASN A 1 94 ? 0.004 -5.987 30.272 1.00 86.31 94 ASN A O 1
ATOM 715 N N . SER A 1 95 ? -0.312 -4.073 29.149 1.00 85.69 95 SER A N 1
ATOM 716 C CA . SER A 1 95 ? -0.397 -3.227 30.345 1.00 85.69 95 SER A CA 1
ATOM 717 C C . SER A 1 95 ? -1.627 -3.547 31.203 1.00 85.69 95 SER A C 1
ATOM 719 O O . SER A 1 95 ? -1.509 -3.627 32.423 1.00 85.69 95 SER A O 1
ATOM 721 N N . LEU A 1 96 ? -2.788 -3.796 30.590 1.00 79.81 96 LEU A N 1
ATOM 722 C CA . LEU A 1 96 ? -3.996 -4.262 31.284 1.00 79.81 96 LEU A CA 1
ATOM 723 C C . LEU A 1 96 ? -3.776 -5.617 31.964 1.00 79.81 96 LEU A C 1
ATOM 725 O O . LEU A 1 96 ? -4.170 -5.802 33.116 1.00 79.81 96 LEU A O 1
ATOM 729 N N . ILE A 1 97 ? -3.131 -6.559 31.272 1.00 81.44 97 ILE A N 1
ATOM 730 C CA . ILE A 1 97 ? -2.779 -7.871 31.825 1.00 81.44 97 ILE A CA 1
ATOM 731 C C . ILE A 1 97 ? -1.816 -7.699 33.001 1.00 81.44 97 ILE A C 1
ATOM 733 O O . ILE A 1 97 ? -2.059 -8.263 34.063 1.00 81.44 97 ILE A O 1
ATOM 737 N N . GLU A 1 98 ? -0.767 -6.887 32.855 1.00 81.00 98 GLU A N 1
ATOM 738 C CA . GLU A 1 98 ? 0.171 -6.589 33.939 1.00 81.00 98 GLU A CA 1
ATOM 739 C C . GLU A 1 98 ? -0.527 -5.928 35.127 1.00 81.00 98 GLU A C 1
ATOM 741 O O . GLU A 1 98 ? -0.293 -6.351 36.252 1.00 81.00 98 GLU A O 1
ATOM 746 N N . GLN A 1 99 ? -1.426 -4.962 34.924 1.00 76.44 99 GLN A N 1
ATOM 747 C CA . GLN A 1 99 ? -2.216 -4.369 36.011 1.00 76.44 99 GLN A CA 1
ATOM 748 C C . GLN A 1 99 ? -3.121 -5.397 36.700 1.00 76.44 99 GLN A C 1
ATOM 750 O O . GLN A 1 99 ? -3.249 -5.375 37.921 1.00 76.44 99 GLN A O 1
ATOM 755 N N . THR A 1 100 ? -3.715 -6.311 35.933 1.00 74.38 100 THR A N 1
ATOM 756 C CA . THR A 1 100 ? -4.598 -7.363 36.459 1.00 74.38 100 THR A CA 1
ATOM 757 C C . THR A 1 100 ? -3.818 -8.419 37.247 1.00 74.38 100 THR A C 1
ATOM 759 O O . THR A 1 100 ? -4.281 -8.882 38.283 1.00 74.38 100 THR A O 1
ATOM 762 N N . LEU A 1 101 ? -2.628 -8.802 36.775 1.00 73.38 101 LEU A N 1
ATOM 763 C CA . LEU A 1 101 ? -1.787 -9.831 37.397 1.00 73.38 101 LEU A CA 1
ATOM 764 C C . LEU A 1 101 ? -0.904 -9.286 38.529 1.00 73.38 101 LEU A C 1
ATOM 766 O O . LEU A 1 101 ? -0.570 -10.025 39.450 1.00 73.38 101 LEU A O 1
ATOM 770 N N . SER A 1 102 ? -0.514 -8.010 38.463 1.00 67.56 102 SER A N 1
ATOM 771 C CA . SER A 1 102 ? 0.375 -7.357 39.436 1.00 67.56 102 SER A CA 1
ATOM 772 C C . SER A 1 102 ? -0.371 -6.722 40.604 1.00 67.56 102 SER A C 1
ATOM 774 O O . SER A 1 102 ? 0.269 -6.042 41.399 1.00 67.56 102 SER A O 1
ATOM 776 N N . GLN A 1 103 ? -1.690 -6.912 40.731 1.00 59.12 103 GLN A N 1
ATOM 777 C CA . GLN A 1 103 ? -2.410 -6.674 41.983 1.00 59.12 103 GLN A CA 1
ATOM 778 C C . GLN A 1 103 ? -2.261 -7.916 42.879 1.00 59.12 103 GLN A C 1
ATOM 780 O O . GLN A 1 103 ? -3.026 -8.866 42.727 1.00 59.12 103 GLN A O 1
ATOM 785 N N . PRO A 1 104 ? -1.304 -7.954 43.827 1.00 53.25 104 PRO A N 1
ATOM 786 C CA . PRO A 1 104 ? -1.013 -9.156 44.598 1.00 53.25 104 PRO A CA 1
ATOM 787 C C . PRO A 1 104 ? -1.918 -9.272 45.840 1.00 53.25 104 PRO A C 1
ATOM 789 O O . PRO A 1 104 ? -1.847 -10.280 46.527 1.00 53.25 104 PRO A O 1
ATOM 792 N N . ASP A 1 105 ? -2.774 -8.269 46.106 1.00 58.31 105 ASP A N 1
ATOM 793 C CA . ASP A 1 105 ? -3.636 -8.160 47.299 1.00 58.31 105 ASP A CA 1
ATOM 794 C C . ASP A 1 105 ? -5.019 -7.515 47.024 1.00 58.31 105 ASP A C 1
ATOM 796 O O . ASP A 1 105 ? -5.702 -7.051 47.942 1.00 58.31 105 ASP A O 1
ATOM 800 N N . SER A 1 106 ? -5.486 -7.441 45.774 1.00 51.91 106 SER A N 1
ATOM 801 C CA . SER A 1 106 ? -6.823 -6.890 45.514 1.00 51.91 106 SER A CA 1
ATOM 802 C C . SER A 1 106 ? -7.893 -7.896 45.925 1.00 51.91 106 SER A C 1
ATOM 804 O O . SER A 1 106 ? -7.859 -9.050 45.498 1.00 51.91 106 SER A O 1
ATOM 806 N N . GLN A 1 107 ? -8.844 -7.439 46.739 1.00 58.00 107 GLN A N 1
ATOM 807 C CA . GLN A 1 107 ? -10.062 -8.147 47.128 1.00 58.00 107 GLN A CA 1
ATOM 808 C C . GLN A 1 107 ? -10.595 -9.072 46.019 1.00 58.00 107 GLN A C 1
ATOM 810 O O . GLN A 1 107 ? -10.558 -8.687 44.846 1.00 58.00 107 GLN A O 1
ATOM 815 N N . PRO A 1 108 ? -11.137 -10.254 46.379 1.00 60.78 108 PRO A N 1
ATOM 816 C CA . PRO A 1 108 ? -11.765 -11.148 45.413 1.00 60.78 108 PRO A CA 1
ATOM 817 C C . PRO A 1 108 ? -12.717 -10.329 44.522 1.00 60.78 108 PRO A C 1
ATOM 819 O O . PRO A 1 108 ? -13.428 -9.467 45.056 1.00 60.78 108 PRO A O 1
ATOM 822 N N . PRO A 1 109 ? -12.693 -10.514 43.183 1.00 61.25 109 PRO A N 1
ATOM 823 C CA . PRO A 1 109 ? -13.447 -9.669 42.260 1.00 61.25 109 PRO A CA 1
ATOM 824 C C . PRO A 1 109 ? -14.895 -9.577 42.730 1.00 61.25 109 PRO A C 1
ATOM 826 O O . PRO A 1 109 ? -15.431 -10.565 43.222 1.00 61.25 109 PRO A O 1
ATOM 829 N N . ILE A 1 110 ? -15.539 -8.414 42.609 1.00 61.47 110 ILE A N 1
ATOM 830 C CA . ILE A 1 110 ? -16.883 -8.162 43.171 1.00 61.47 110 ILE A CA 1
ATOM 831 C C . ILE A 1 110 ? -17.871 -9.288 42.783 1.00 61.47 110 ILE A C 1
ATOM 833 O O . ILE A 1 110 ? -18.678 -9.721 43.599 1.00 61.47 110 ILE A O 1
ATOM 837 N N . SER A 1 111 ? -17.725 -9.865 41.586 1.00 60.53 111 SER A N 1
ATOM 838 C CA . SER A 1 111 ? -18.478 -11.028 41.083 1.00 60.53 111 SER A CA 1
ATOM 839 C C . SER A 1 111 ? -18.343 -12.331 41.886 1.00 60.53 111 SER A C 1
ATOM 841 O O . SER A 1 111 ? -19.178 -13.219 41.751 1.00 60.53 111 SER A O 1
ATOM 843 N N . SER A 1 112 ? -17.305 -12.478 42.702 1.00 62.25 112 SER A N 1
ATOM 844 C CA . SER A 1 112 ? -17.006 -13.689 43.476 1.00 62.25 112 SER A CA 1
ATOM 845 C C . SER A 1 112 ? -17.532 -13.651 44.915 1.00 62.25 112 SER A C 1
ATOM 847 O O . SER A 1 112 ? -17.616 -14.691 45.566 1.00 62.25 112 SER A O 1
ATOM 849 N N . GLY A 1 113 ? -17.952 -12.481 45.408 1.00 68.56 113 GLY A N 1
ATOM 850 C CA . GLY A 1 113 ? -18.729 -12.369 46.641 1.00 68.56 113 GLY A CA 1
ATOM 851 C C . GLY A 1 113 ? -20.227 -12.475 46.351 1.00 68.56 113 GLY A C 1
ATOM 852 O O . GLY A 1 113 ? -20.711 -11.849 45.415 1.00 68.56 113 GLY A O 1
ATOM 853 N N . ALA A 1 114 ? -20.995 -13.196 47.178 1.00 67.25 114 ALA A N 1
ATOM 854 C CA . ALA A 1 114 ? -22.454 -13.307 47.013 1.00 67.25 114 ALA A CA 1
ATOM 855 C C . ALA A 1 114 ? -23.154 -11.933 46.924 1.00 67.25 114 ALA A C 1
ATOM 857 O O . ALA A 1 114 ? -24.072 -11.754 46.126 1.00 67.25 114 ALA A O 1
ATOM 858 N N . SER A 1 115 ? -22.666 -10.951 47.694 1.00 72.31 115 SER A N 1
ATOM 859 C CA . SER A 1 115 ? -23.157 -9.567 47.663 1.00 72.31 115 SER A CA 1
ATOM 860 C C . SER A 1 115 ? -22.864 -8.862 46.338 1.00 72.31 115 SER A C 1
ATOM 862 O O . SER A 1 115 ? -23.741 -8.226 45.757 1.00 72.31 115 SER A O 1
ATOM 864 N N . GLY A 1 116 ? -21.653 -9.025 45.807 1.00 73.44 116 GLY A N 1
ATOM 865 C CA . GLY A 1 116 ? -21.255 -8.357 44.577 1.00 73.44 116 GLY A CA 1
ATOM 866 C C . GLY A 1 116 ? -21.786 -9.028 43.306 1.00 73.44 116 GLY A C 1
ATOM 867 O O . GLY A 1 116 ? -22.143 -8.330 42.363 1.00 73.44 116 GLY A O 1
ATOM 868 N N . ALA A 1 117 ? -21.965 -10.352 43.297 1.00 78.19 117 ALA A N 1
ATOM 869 C CA . ALA A 1 117 ? -22.670 -11.058 42.225 1.00 78.19 117 ALA A CA 1
ATOM 870 C C . ALA A 1 117 ? -24.129 -10.588 42.091 1.00 78.19 117 ALA A C 1
ATOM 872 O O . ALA A 1 117 ? -24.618 -10.364 40.984 1.00 78.19 117 ALA A O 1
ATOM 873 N N . ALA A 1 118 ? -24.823 -10.389 43.215 1.00 76.31 118 ALA A N 1
ATOM 874 C CA . ALA A 1 118 ? -26.180 -9.853 43.195 1.00 76.31 118 ALA A CA 1
ATOM 875 C C . ALA A 1 118 ? -26.224 -8.369 42.822 1.00 76.31 118 ALA A C 1
ATOM 877 O O . ALA A 1 118 ? -27.133 -7.971 42.102 1.00 76.31 118 ALA A O 1
ATOM 878 N N . ALA A 1 119 ? -25.241 -7.565 43.243 1.00 80.62 119 ALA A N 1
ATOM 879 C CA . ALA A 1 119 ? -25.134 -6.173 42.811 1.00 80.62 119 ALA A CA 1
ATOM 880 C C . ALA A 1 119 ? -24.963 -6.070 41.286 1.00 80.62 119 ALA A C 1
ATOM 882 O O . ALA A 1 119 ? -25.661 -5.294 40.642 1.00 80.62 119 ALA A O 1
ATOM 883 N N . LEU A 1 120 ? -24.100 -6.903 40.693 1.00 83.62 120 LEU A N 1
ATOM 884 C CA . LEU A 1 120 ? -23.919 -6.957 39.240 1.00 83.62 120 LEU A CA 1
ATOM 885 C C . LEU A 1 120 ? -25.192 -7.413 38.518 1.00 83.62 120 LEU A C 1
ATOM 887 O O . LEU A 1 120 ? -25.566 -6.811 37.517 1.00 83.62 120 LEU A O 1
ATOM 891 N N . LYS A 1 121 ? -25.905 -8.408 39.059 1.00 84.44 121 LYS A N 1
ATOM 892 C CA . LYS A 1 121 ? -27.193 -8.855 38.508 1.00 84.44 121 LYS A CA 1
ATOM 893 C C . LYS A 1 121 ? -28.281 -7.780 38.608 1.00 84.44 121 LYS A C 1
ATOM 895 O O . LYS A 1 121 ? -29.075 -7.622 37.688 1.00 84.44 121 LYS A O 1
ATOM 900 N N . ALA A 1 122 ? -28.322 -7.025 39.704 1.00 84.75 122 ALA A N 1
ATOM 901 C CA . ALA A 1 122 ? -29.237 -5.898 39.854 1.00 84.75 122 ALA A CA 1
ATOM 902 C C . ALA A 1 122 ? -28.928 -4.792 38.831 1.00 84.75 122 ALA A C 1
ATOM 904 O O . ALA A 1 122 ? -29.846 -4.273 38.202 1.00 84.75 122 ALA A O 1
ATOM 905 N N . ILE A 1 123 ? -27.645 -4.479 38.613 1.00 87.25 123 ILE A N 1
ATOM 906 C CA . ILE A 1 123 ? -27.206 -3.517 37.591 1.00 87.25 123 ILE A CA 1
ATOM 907 C C . ILE A 1 123 ? -27.608 -3.986 36.188 1.00 87.25 123 ILE A C 1
ATOM 909 O O . ILE A 1 123 ? -28.131 -3.188 35.414 1.00 87.25 123 ILE A O 1
ATOM 913 N N . GLU A 1 124 ? -27.419 -5.267 35.871 1.00 89.00 124 GLU A N 1
ATOM 914 C CA . GLU A 1 124 ? -27.819 -5.848 34.585 1.00 89.00 124 GLU A CA 1
ATOM 915 C C . GLU A 1 124 ? -29.331 -5.708 34.339 1.00 89.00 124 GLU A C 1
ATOM 917 O O . GLU A 1 124 ? -29.747 -5.266 33.269 1.00 89.00 124 GLU A O 1
ATOM 922 N N . LEU A 1 125 ? -30.163 -6.007 35.342 1.00 88.94 125 LEU A N 1
ATOM 923 C CA . LEU A 1 125 ? -31.620 -5.859 35.236 1.00 88.94 125 LEU A CA 1
ATOM 924 C C . LEU A 1 125 ? -32.044 -4.392 35.052 1.00 88.94 125 LEU A C 1
ATOM 926 O O . LEU A 1 125 ? -32.912 -4.097 34.233 1.00 88.94 125 LEU A O 1
ATOM 930 N N . ILE A 1 126 ? -31.401 -3.455 35.758 1.00 90.50 126 ILE A N 1
ATOM 931 C CA . ILE A 1 126 ? -31.644 -2.014 35.575 1.00 90.50 126 ILE A CA 1
ATOM 932 C C . ILE A 1 126 ? -31.275 -1.583 34.148 1.00 90.50 126 ILE A C 1
ATOM 934 O O . ILE A 1 126 ? -32.022 -0.839 33.513 1.00 90.50 126 ILE A O 1
ATOM 938 N N . GLN A 1 127 ? -30.147 -2.068 33.622 1.00 91.50 127 GLN A N 1
ATOM 939 C CA . GLN A 1 127 ? -29.716 -1.776 32.254 1.00 91.50 127 GLN A CA 1
ATOM 940 C C . GLN A 1 127 ? -30.693 -2.316 31.207 1.00 91.50 127 GLN A C 1
ATOM 942 O O . GLN A 1 127 ? -30.967 -1.618 30.232 1.00 91.50 127 GLN A O 1
ATOM 947 N N . GLN A 1 128 ? -31.254 -3.511 31.407 1.00 91.88 128 GLN A N 1
ATOM 948 C C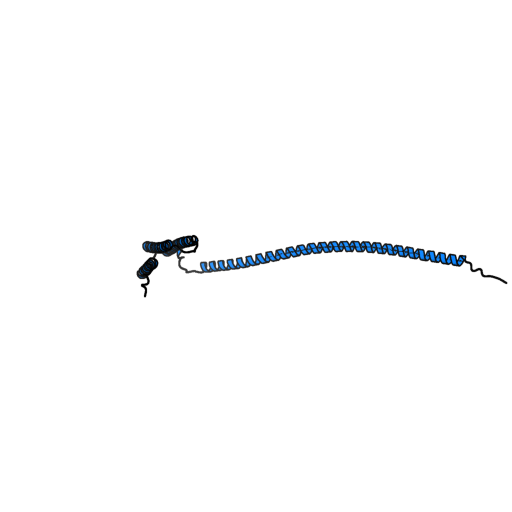A . GLN A 1 128 ? -32.274 -4.064 30.511 1.00 91.88 128 GLN A CA 1
ATOM 949 C C . GLN A 1 128 ? -33.522 -3.174 30.454 1.00 91.88 128 GLN A C 1
ATOM 951 O O . GLN A 1 128 ? -34.001 -2.866 29.362 1.00 91.88 128 GLN A O 1
ATOM 956 N N . ASN A 1 129 ? -33.997 -2.683 31.602 1.00 88.94 129 ASN A N 1
ATOM 957 C CA . ASN A 1 129 ? -35.145 -1.772 31.646 1.00 88.94 129 ASN A CA 1
ATOM 958 C C . ASN A 1 129 ? -34.834 -0.412 30.997 1.00 88.94 129 ASN A C 1
ATOM 960 O O . ASN A 1 129 ? -35.653 0.116 30.246 1.00 88.94 129 ASN A O 1
ATOM 964 N N . LEU A 1 130 ? -33.630 0.137 31.205 1.00 90.12 130 LEU A N 1
ATOM 965 C CA . LEU A 1 130 ? -33.181 1.355 30.512 1.00 90.12 130 LEU A CA 1
ATOM 966 C C . LEU A 1 130 ? -33.121 1.165 28.993 1.00 90.12 130 LEU A C 1
ATOM 968 O O . LEU A 1 130 ? -33.506 2.060 28.237 1.00 90.12 130 LEU A O 1
ATOM 972 N N . PHE A 1 131 ? -32.658 0.001 28.536 1.00 91.19 131 PHE A N 1
ATOM 973 C CA . PHE A 1 131 ? -32.600 -0.313 27.115 1.00 91.19 131 PHE A CA 1
ATOM 974 C C . PHE A 1 131 ? -34.002 -0.424 26.508 1.00 91.19 131 PHE A C 1
ATOM 976 O O . PHE A 1 131 ? -34.232 0.124 25.435 1.00 91.19 131 PHE A O 1
ATOM 983 N N . ALA A 1 132 ? -34.958 -1.032 27.217 1.00 87.94 132 ALA A N 1
ATOM 984 C CA . ALA A 1 132 ? -36.352 -1.107 26.778 1.00 87.94 132 ALA A CA 1
ATOM 985 C C . ALA A 1 132 ? -36.988 0.286 26.612 1.00 87.94 132 ALA A C 1
ATOM 987 O O . ALA A 1 132 ? -37.657 0.547 25.610 1.00 87.94 132 ALA A O 1
ATOM 988 N N . VAL A 1 133 ? -36.730 1.213 27.545 1.00 88.81 133 VAL A N 1
ATOM 989 C CA . VAL A 1 133 ? -37.172 2.613 27.408 1.00 88.81 133 VAL A CA 1
ATOM 990 C C . VAL A 1 133 ? -36.478 3.289 26.229 1.00 88.81 133 VAL A C 1
ATOM 992 O O . VAL A 1 133 ? -37.142 3.933 25.425 1.00 88.81 133 VAL A O 1
ATOM 995 N N . THR A 1 134 ? -35.167 3.096 26.074 1.00 88.44 134 THR A N 1
ATOM 996 C CA . THR A 1 134 ? -34.400 3.668 24.955 1.00 88.44 134 THR A CA 1
ATOM 997 C C . THR A 1 134 ? -34.926 3.173 23.606 1.00 88.44 134 THR A C 1
ATOM 999 O O . THR A 1 134 ? -35.086 3.959 22.676 1.00 88.44 134 THR A O 1
ATOM 1002 N N . GLU A 1 135 ? -35.253 1.886 23.494 1.00 87.06 135 GLU A N 1
ATOM 1003 C CA . GLU A 1 135 ? -35.857 1.306 22.295 1.00 87.06 135 GLU A CA 1
ATOM 1004 C C . GLU A 1 135 ? -37.259 1.876 22.030 1.00 87.06 135 GLU A C 1
ATOM 1006 O O . GLU A 1 135 ? -37.628 2.091 20.877 1.00 87.06 135 GLU A O 1
ATOM 1011 N N . SER A 1 136 ? -38.030 2.156 23.085 1.00 84.06 136 SER A N 1
ATOM 1012 C CA . SER A 1 136 ? -39.325 2.837 22.987 1.00 84.06 136 SER A CA 1
ATOM 1013 C C . SER A 1 136 ? -39.171 4.262 22.439 1.00 84.06 136 SER A C 1
ATOM 1015 O O . SER A 1 136 ? -39.886 4.632 21.511 1.00 84.06 136 SER A O 1
ATOM 1017 N N . CYS A 1 137 ? -38.173 5.023 22.908 1.00 86.62 137 CYS A N 1
ATOM 1018 C CA . CYS A 1 137 ? -37.857 6.356 22.376 1.00 86.62 137 CYS A CA 1
ATOM 1019 C C . CYS A 1 137 ? -37.416 6.312 20.909 1.00 86.62 137 CYS A C 1
ATOM 1021 O O . CYS A 1 137 ? -37.753 7.187 20.128 1.00 86.62 137 CYS A O 1
ATOM 1023 N N . LEU A 1 138 ? -36.658 5.292 20.502 1.00 87.06 138 LEU A N 1
ATOM 1024 C CA . LEU A 1 138 ? -36.230 5.155 19.104 1.00 87.06 138 LEU A CA 1
ATOM 1025 C C . LEU A 1 138 ? -37.392 4.840 18.150 1.00 87.06 138 LEU A C 1
ATOM 1027 O O . LEU A 1 138 ? -37.238 4.978 16.937 1.00 87.06 138 LEU A O 1
ATOM 1031 N N . LYS A 1 139 ? -38.539 4.401 18.681 1.00 85.12 139 LYS A N 1
ATOM 1032 C CA . LYS A 1 139 ? -39.767 4.143 17.918 1.00 85.12 139 LYS A CA 1
ATOM 1033 C C . LYS A 1 139 ? -40.669 5.377 17.809 1.00 85.12 139 LYS A C 1
ATOM 1035 O O . LYS A 1 139 ? -41.620 5.331 17.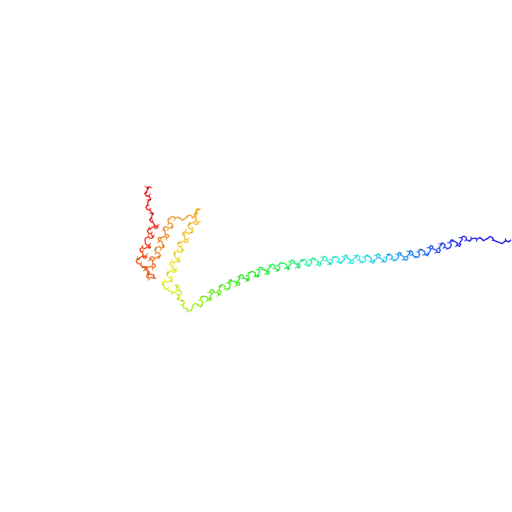031 1.00 85.12 139 LYS A O 1
ATOM 1040 N N . THR A 1 140 ? -40.399 6.453 18.554 1.00 82.38 140 THR A N 1
ATOM 1041 C CA . THR A 1 140 ? -41.134 7.722 18.456 1.00 82.38 140 THR A CA 1
ATOM 1042 C C . THR A 1 140 ? -40.457 8.659 17.450 1.00 82.38 140 THR A C 1
ATOM 1044 O O . THR A 1 140 ? -39.235 8.673 17.309 1.00 82.38 140 THR A O 1
ATOM 1047 N N . GLU A 1 141 ? -41.245 9.436 16.701 1.00 76.38 141 GLU A N 1
ATOM 1048 C CA . GLU A 1 141 ? -40.713 10.351 15.673 1.00 76.38 141 GLU A CA 1
ATOM 1049 C C . GLU A 1 141 ? -39.940 11.538 16.273 1.00 76.38 141 GLU A C 1
ATOM 1051 O O . GLU A 1 141 ? -39.072 12.113 15.619 1.00 76.38 141 GLU A O 1
ATOM 1056 N N . ASP A 1 142 ? -40.237 11.894 17.522 1.00 85.31 142 ASP A N 1
ATOM 1057 C CA . ASP A 1 142 ? -39.648 13.015 18.254 1.00 85.31 142 ASP A CA 1
ATOM 1058 C C . ASP A 1 142 ? -38.560 12.590 19.254 1.00 85.31 142 ASP A C 1
ATOM 1060 O O . ASP A 1 142 ? -38.038 13.434 19.984 1.00 85.31 142 ASP A O 1
ATOM 1064 N N . LEU A 1 143 ? -38.201 11.298 19.283 1.00 83.38 143 LEU A N 1
ATOM 1065 C CA . LEU A 1 143 ? -37.260 10.705 20.242 1.00 83.38 143 LEU A CA 1
ATOM 1066 C C . LEU A 1 143 ? -37.658 10.944 21.709 1.00 83.38 143 LEU A C 1
ATOM 1068 O O . LEU A 1 143 ? -36.806 10.926 22.604 1.00 83.38 143 LEU A O 1
ATOM 1072 N N . SER A 1 144 ? -38.946 11.169 21.973 1.00 83.19 144 SER A N 1
ATOM 1073 C CA . SER A 1 144 ? -39.468 11.324 23.326 1.00 83.19 144 SER A CA 1
ATOM 1074 C C . SER A 1 144 ? -39.735 9.966 23.980 1.00 83.19 144 SER A C 1
ATOM 1076 O O . SER A 1 144 ? -40.142 8.999 23.329 1.00 83.19 144 SER A O 1
ATOM 1078 N N . ALA A 1 145 ? -39.502 9.894 25.293 1.00 79.94 145 ALA A N 1
ATOM 1079 C CA . ALA A 1 145 ? -39.849 8.732 26.101 1.00 79.94 145 ALA A CA 1
ATOM 1080 C C . ALA A 1 145 ? -41.317 8.829 26.548 1.00 79.94 145 ALA A C 1
ATOM 1082 O O . ALA A 1 145 ? -41.679 9.824 27.185 1.00 79.94 145 ALA A O 1
ATOM 1083 N N . PRO A 1 146 ? -42.162 7.810 26.300 1.00 84.12 146 PRO A N 1
ATOM 1084 C CA . PRO A 1 146 ? -43.517 7.789 26.838 1.00 84.12 146 PRO A CA 1
ATOM 1085 C C . PRO A 1 146 ? -43.498 7.863 28.371 1.00 84.12 146 PRO A C 1
ATOM 1087 O O . PRO A 1 146 ? -42.748 7.133 29.026 1.00 84.12 146 PRO A O 1
ATOM 1090 N N . ALA A 1 147 ? -44.350 8.712 28.953 1.00 82.50 147 ALA A N 1
ATOM 1091 C CA . ALA A 1 147 ? -44.411 8.908 30.405 1.00 82.50 147 ALA A CA 1
ATOM 1092 C C . ALA A 1 147 ? -44.670 7.592 31.164 1.00 82.50 147 ALA A C 1
ATOM 1094 O O . ALA A 1 147 ? -44.053 7.340 32.195 1.00 82.50 147 ALA A O 1
ATOM 1095 N N . GLU A 1 148 ? -45.509 6.712 30.614 1.00 85.12 148 GLU A N 1
ATOM 1096 C CA . GLU A 1 148 ? -45.802 5.382 31.165 1.00 85.12 148 GLU A CA 1
ATOM 1097 C C . GLU A 1 148 ? -44.566 4.467 31.191 1.00 85.12 148 GLU A C 1
ATOM 1099 O O . GLU A 1 148 ? -44.358 3.720 32.149 1.00 85.12 148 GLU A O 1
ATOM 1104 N N . SER A 1 149 ? -43.705 4.548 30.169 1.00 84.62 149 SER A N 1
ATOM 1105 C CA . SER A 1 149 ? -42.451 3.787 30.107 1.00 84.62 149 SER A CA 1
ATOM 1106 C C . SER A 1 149 ? -41.444 4.279 31.150 1.00 84.62 149 SER A C 1
ATOM 1108 O O . SER A 1 149 ? -40.783 3.469 31.796 1.00 84.62 149 SER A O 1
ATOM 1110 N N . LEU A 1 150 ? -41.360 5.597 31.363 1.00 85.50 150 LEU A N 1
ATOM 1111 C CA . LEU A 1 150 ? -40.518 6.187 32.410 1.00 85.50 150 LEU A CA 1
ATOM 1112 C C . LEU A 1 150 ? -41.026 5.858 33.821 1.00 85.50 150 LEU A C 1
ATOM 1114 O O . LEU A 1 150 ? -40.227 5.545 34.701 1.00 85.50 150 LEU A O 1
ATOM 1118 N N . GLN A 1 151 ? -42.343 5.886 34.038 1.00 86.75 151 GLN A N 1
ATOM 1119 C CA . GLN A 1 151 ? -42.949 5.497 35.315 1.00 86.75 151 GLN A CA 1
ATOM 1120 C C . GLN A 1 151 ? -42.708 4.017 35.622 1.00 86.75 151 GLN A C 1
ATOM 1122 O O . GLN A 1 151 ? -42.308 3.686 36.738 1.00 86.75 151 GLN A O 1
ATOM 1127 N N . SER A 1 152 ? -42.883 3.145 34.624 1.00 87.75 152 SER A N 1
ATOM 1128 C CA . SER A 1 152 ? -42.603 1.710 34.756 1.00 87.75 152 SER A CA 1
ATOM 1129 C C . SER A 1 152 ? -41.136 1.469 35.108 1.00 87.75 152 SER A C 1
ATOM 1131 O O . SER A 1 152 ? -40.853 0.775 36.075 1.00 87.75 152 SER A O 1
ATOM 1133 N N . LEU A 1 153 ? -40.200 2.158 34.442 1.00 90.06 153 LEU A N 1
ATOM 1134 C CA . LEU A 1 153 ? -38.774 2.087 34.770 1.00 90.06 153 LEU A CA 1
ATOM 1135 C C . LEU A 1 153 ? -38.484 2.457 36.234 1.00 90.06 153 LEU A C 1
ATOM 1137 O O . LEU A 1 153 ? -37.725 1.757 36.901 1.00 90.06 153 LEU A O 1
ATOM 1141 N N . ILE A 1 154 ? -39.071 3.542 36.748 1.00 89.69 154 ILE A N 1
ATOM 1142 C CA . ILE A 1 154 ? -38.879 3.964 38.146 1.00 89.69 154 ILE A CA 1
ATOM 1143 C C . ILE A 1 154 ? -39.373 2.879 39.112 1.00 89.69 154 ILE A C 1
ATOM 1145 O O . ILE A 1 154 ? -38.698 2.577 40.102 1.00 89.69 154 ILE A O 1
ATOM 1149 N N . ILE A 1 155 ? -40.533 2.284 38.824 1.00 90.38 155 ILE A N 1
ATOM 1150 C CA . ILE A 1 155 ? -41.118 1.207 39.629 1.00 90.38 155 ILE A CA 1
ATOM 1151 C C . ILE A 1 155 ? -40.235 -0.044 39.567 1.00 90.38 155 ILE A C 1
ATOM 1153 O O . ILE A 1 155 ? -39.854 -0.562 40.615 1.00 90.38 155 ILE A O 1
ATOM 1157 N N . ASP A 1 156 ? -39.827 -0.472 38.376 1.00 91.69 156 ASP A N 1
ATOM 1158 C CA . ASP A 1 156 ? -39.033 -1.683 38.172 1.00 91.69 156 ASP A CA 1
ATOM 1159 C C . ASP A 1 156 ? -37.655 -1.578 38.837 1.00 91.69 156 ASP A C 1
ATOM 1161 O O . ASP A 1 156 ? -37.202 -2.504 39.511 1.00 91.69 156 ASP A O 1
ATOM 1165 N N . VAL A 1 157 ? -36.988 -0.423 38.725 1.00 91.44 157 VAL A N 1
ATOM 1166 C CA . VAL A 1 157 ? -35.717 -0.158 39.424 1.00 91.44 157 VAL A CA 1
ATOM 1167 C C . VAL A 1 157 ? -35.914 -0.235 40.939 1.00 91.44 157 VAL A C 1
ATOM 1169 O O . VAL A 1 157 ? -35.106 -0.841 41.649 1.00 91.44 157 VAL A O 1
ATOM 1172 N N . ASN A 1 158 ? -37.004 0.339 41.450 1.00 90.25 158 ASN A N 1
ATOM 1173 C CA . ASN A 1 158 ? -37.336 0.284 42.867 1.00 90.25 158 ASN A CA 1
ATOM 1174 C C . ASN A 1 158 ? -37.599 -1.156 43.341 1.00 90.25 158 ASN A C 1
ATOM 1176 O O . ASN A 1 158 ? -37.160 -1.536 44.429 1.00 90.25 158 ASN A O 1
ATOM 1180 N N . GLU A 1 159 ? -38.271 -1.974 42.532 1.00 91.31 159 GLU A N 1
ATOM 1181 C CA . GLU A 1 159 ? -38.504 -3.390 42.817 1.00 91.31 159 GLU A CA 1
ATOM 1182 C C . GLU A 1 159 ? -37.210 -4.205 42.814 1.00 91.31 159 GLU A C 1
ATOM 1184 O O . GLU A 1 159 ? -36.989 -4.979 43.748 1.00 91.31 159 GLU A O 1
ATOM 1189 N N . ILE A 1 160 ? -36.321 -3.994 41.838 1.00 90.75 160 ILE A N 1
ATOM 1190 C CA . ILE A 1 160 ? -35.010 -4.658 41.765 1.00 90.75 160 ILE A CA 1
ATOM 1191 C C . ILE A 1 160 ? -34.196 -4.377 43.036 1.00 90.75 160 ILE A C 1
ATOM 1193 O O . ILE A 1 160 ? -33.648 -5.301 43.653 1.00 90.75 160 ILE A O 1
ATOM 1197 N N . ILE A 1 161 ? -34.159 -3.116 43.479 1.00 87.88 161 ILE A N 1
ATOM 1198 C CA . ILE A 1 161 ? -33.476 -2.729 44.720 1.00 87.88 161 ILE A CA 1
ATOM 1199 C C . ILE A 1 161 ? -34.139 -3.415 45.924 1.00 87.88 161 ILE A C 1
ATOM 1201 O O . ILE A 1 161 ? -33.456 -4.050 46.729 1.00 87.88 161 ILE A O 1
ATOM 1205 N N . GLN A 1 162 ? -35.470 -3.372 46.034 1.00 87.69 162 GLN A N 1
ATOM 1206 C CA . GLN A 1 162 ? -36.187 -4.003 47.147 1.00 87.69 162 GLN A CA 1
ATOM 1207 C C . GLN A 1 162 ? -36.017 -5.526 47.199 1.00 87.69 162 GLN A C 1
ATOM 1209 O O . GLN A 1 162 ? -35.888 -6.082 48.289 1.00 87.69 162 GLN A O 1
ATOM 1214 N N . GLN A 1 163 ? -36.007 -6.218 46.061 1.00 87.19 163 GLN A N 1
ATOM 1215 C CA . GLN A 1 163 ? -35.756 -7.661 45.997 1.00 87.19 163 GLN A CA 1
ATOM 1216 C C . GLN A 1 163 ? -34.332 -7.995 46.458 1.00 87.19 163 GLN A C 1
ATOM 1218 O O . GLN A 1 163 ? -34.129 -8.933 47.236 1.00 87.19 163 GLN A O 1
ATOM 1223 N N . THR A 1 164 ? -33.355 -7.178 46.059 1.00 84.00 164 THR A N 1
ATOM 1224 C CA . THR A 1 164 ? -31.954 -7.321 46.482 1.00 84.00 164 THR A CA 1
ATOM 1225 C C . THR A 1 164 ? -31.802 -7.150 48.000 1.00 84.00 164 THR A C 1
ATOM 1227 O O . THR A 1 164 ? -31.066 -7.902 48.638 1.00 84.00 164 THR A O 1
ATOM 1230 N N . LEU A 1 165 ? -32.577 -6.251 48.614 1.00 84.81 165 LEU A N 1
ATOM 1231 C CA . LEU A 1 165 ? -32.613 -6.074 50.071 1.00 84.81 165 LEU A CA 1
ATOM 1232 C C . LEU A 1 165 ? -33.356 -7.206 50.794 1.00 84.81 165 LEU A C 1
ATOM 1234 O O . LEU A 1 165 ? -32.853 -7.741 51.780 1.00 84.81 165 LEU A O 1
ATOM 1238 N N . LYS A 1 166 ? -34.527 -7.622 50.290 1.00 84.31 166 LYS A N 1
ATOM 1239 C CA . LYS A 1 166 ? -35.327 -8.723 50.867 1.00 84.31 166 LYS A CA 1
ATOM 1240 C C . LYS A 1 166 ? -34.584 -10.056 50.857 1.00 84.31 166 LYS A C 1
ATOM 1242 O O . LYS A 1 166 ? -34.748 -10.850 51.777 1.00 84.31 166 LYS A O 1
ATOM 1247 N N . SER A 1 167 ? -33.758 -10.293 49.841 1.00 79.56 167 SER A N 1
ATOM 1248 C CA . SER A 1 167 ? -32.913 -11.489 49.752 1.00 79.56 167 SER A CA 1
ATOM 1249 C C . SER A 1 167 ? -31.760 -11.510 50.771 1.00 79.56 167 SER A C 1
ATOM 1251 O O . SER A 1 167 ? -31.078 -12.524 50.897 1.00 79.56 167 SER A O 1
ATOM 1253 N N . GLY A 1 168 ? -31.538 -10.417 51.514 1.00 75.69 168 GLY A N 1
ATOM 1254 C CA . GLY A 1 168 ? -30.479 -10.304 52.521 1.00 75.69 168 GLY A CA 1
ATOM 1255 C C . GLY A 1 168 ? -29.074 -10.156 51.935 1.00 75.69 168 GLY A C 1
ATOM 1256 O O . GLY A 1 168 ? -28.090 -10.204 52.673 1.00 75.69 168 GLY A O 1
ATOM 1257 N N . VAL A 1 169 ? -28.973 -9.978 50.616 1.00 76.81 169 VAL A N 1
ATOM 1258 C CA . VAL A 1 169 ? -27.704 -9.933 49.884 1.00 76.81 169 VAL A CA 1
ATOM 1259 C C . VAL A 1 169 ? -27.070 -8.532 49.904 1.00 76.81 169 VAL A C 1
ATOM 1261 O O . VAL A 1 169 ? -25.851 -8.388 49.768 1.00 76.81 169 VAL A O 1
ATOM 1264 N N . ALA A 1 170 ? -27.882 -7.506 50.160 1.00 75.62 170 ALA A N 1
ATOM 1265 C CA . ALA A 1 170 ? -27.453 -6.145 50.459 1.00 75.62 170 ALA A CA 1
ATOM 1266 C C . ALA A 1 170 ? -28.159 -5.629 51.723 1.00 75.62 170 ALA A C 1
ATOM 1268 O O . ALA A 1 170 ? -29.256 -6.074 52.062 1.00 75.62 170 ALA A O 1
ATOM 1269 N N . LYS A 1 171 ? -27.528 -4.679 52.419 1.00 80.75 171 LYS A N 1
ATOM 1270 C CA . LYS A 1 171 ? -28.126 -3.950 53.543 1.00 80.75 171 LYS A CA 1
ATOM 1271 C C . LYS A 1 171 ? -28.208 -2.475 53.171 1.00 80.75 171 LYS A C 1
ATOM 1273 O O . LYS A 1 171 ? -27.206 -1.899 52.765 1.00 80.75 171 LYS A O 1
ATOM 1278 N N . GLU A 1 172 ? -29.386 -1.890 53.325 1.00 81.56 172 GLU A N 1
ATOM 1279 C CA . GLU A 1 172 ? -29.641 -0.456 53.163 1.00 81.56 172 GLU A CA 1
ATOM 1280 C C . GLU A 1 172 ? -29.819 0.146 54.561 1.00 81.56 172 GLU A C 1
ATOM 1282 O O . GLU A 1 172 ? -30.387 -0.500 55.449 1.00 81.56 172 GLU A O 1
ATOM 1287 N N . THR A 1 173 ? -29.306 1.355 54.792 1.00 87.62 173 THR A N 1
ATOM 1288 C CA . THR A 1 173 ? -29.589 2.058 56.047 1.00 87.62 173 THR A CA 1
ATOM 1289 C C . THR A 1 173 ? -31.024 2.592 56.039 1.00 87.62 173 THR A C 1
ATOM 1291 O O . THR A 1 173 ? -31.653 2.752 54.989 1.00 87.62 173 THR A O 1
ATOM 1294 N N . THR A 1 174 ? -31.574 2.899 57.214 1.00 86.12 174 THR A N 1
ATOM 1295 C CA . THR A 1 174 ? -32.913 3.499 57.308 1.00 86.12 174 THR A CA 1
ATOM 1296 C C . THR A 1 174 ? -32.977 4.847 56.582 1.00 86.12 174 THR A C 1
ATOM 1298 O O . THR A 1 174 ? -33.993 5.163 55.969 1.00 86.12 174 THR A O 1
ATOM 1301 N N . GLU A 1 175 ? -31.890 5.625 56.603 1.00 87.31 175 GLU A N 1
ATOM 1302 C CA . GLU A 1 175 ? -31.803 6.909 55.901 1.00 87.31 175 GLU A CA 1
ATOM 1303 C C . GLU A 1 175 ? -31.822 6.726 54.377 1.00 87.31 175 GLU A C 1
ATOM 1305 O O . GLU A 1 175 ? -32.590 7.400 53.691 1.00 87.31 175 GLU A O 1
ATOM 1310 N N . ASP A 1 176 ? -31.046 5.772 53.854 1.00 85.00 176 ASP A N 1
ATOM 1311 C CA . ASP A 1 176 ? -31.016 5.458 52.420 1.00 85.00 176 ASP A CA 1
ATOM 1312 C C . ASP A 1 176 ? -32.383 4.966 51.929 1.00 85.00 176 ASP A C 1
ATOM 1314 O O . ASP A 1 176 ? -32.870 5.411 50.889 1.00 85.00 176 ASP A O 1
ATOM 1318 N N . THR A 1 177 ? -33.059 4.146 52.742 1.00 86.06 177 THR A N 1
ATOM 1319 C CA . THR A 1 177 ? -34.421 3.673 52.460 1.00 86.06 177 THR A CA 1
ATOM 1320 C C . THR A 1 177 ? -35.389 4.849 52.326 1.00 86.06 177 THR A C 1
ATOM 1322 O O . THR A 1 177 ? -36.153 4.923 51.363 1.00 86.06 177 THR A O 1
ATOM 1325 N N . VAL A 1 178 ? -35.362 5.789 53.278 1.00 86.56 178 VAL A N 1
ATOM 1326 C CA . VAL A 1 178 ? -36.226 6.981 53.261 1.00 86.56 178 VAL A CA 1
ATOM 1327 C C . VAL A 1 178 ? -35.907 7.859 52.055 1.00 86.56 178 VAL A C 1
ATOM 1329 O O . VAL A 1 178 ? -36.821 8.313 51.368 1.00 86.56 178 VAL A O 1
ATOM 1332 N N . ARG A 1 179 ? -34.622 8.061 51.751 1.00 87.75 179 ARG A N 1
ATOM 1333 C CA . ARG A 1 179 ? -34.183 8.865 50.608 1.00 87.75 179 ARG A CA 1
ATOM 1334 C C . ARG A 1 179 ? -34.640 8.254 49.283 1.00 87.75 179 ARG A C 1
ATOM 1336 O O . ARG A 1 179 ? -35.206 8.967 48.459 1.00 87.75 179 ARG A O 1
ATOM 1343 N N . ARG A 1 180 ? -34.469 6.943 49.093 1.00 87.38 180 ARG A N 1
ATOM 1344 C CA . ARG A 1 180 ? -34.938 6.225 47.898 1.00 87.38 180 ARG A CA 1
ATOM 1345 C C . ARG A 1 180 ? -36.451 6.330 47.735 1.00 87.38 180 ARG A C 1
ATOM 1347 O O . ARG A 1 180 ? -36.915 6.658 46.650 1.00 87.38 180 ARG A O 1
ATOM 1354 N N . GLN A 1 181 ? -37.218 6.087 48.798 1.00 86.88 181 GLN A N 1
ATOM 1355 C CA . GLN A 1 181 ? -38.680 6.190 48.731 1.00 86.88 181 GLN A CA 1
ATOM 1356 C C . GLN A 1 181 ? -39.134 7.628 48.450 1.00 86.88 181 GLN A C 1
ATOM 1358 O O . GLN A 1 181 ? -40.046 7.827 47.657 1.00 86.88 181 GLN A O 1
ATOM 1363 N N . SER A 1 182 ? -38.457 8.631 49.019 1.00 86.69 182 SER A N 1
ATOM 1364 C CA . SER A 1 182 ? -38.704 10.043 48.706 1.00 86.69 182 SER A CA 1
ATOM 1365 C C . SER A 1 182 ? -38.481 10.346 47.220 1.00 86.69 182 SER A C 1
ATOM 1367 O O . SER A 1 182 ? -39.340 10.959 46.594 1.00 86.69 182 SER A O 1
ATOM 1369 N N . PHE A 1 183 ? -37.391 9.841 46.626 1.00 84.75 183 PHE A N 1
ATOM 1370 C CA . PHE A 1 183 ? -37.117 10.006 45.193 1.00 84.75 183 PHE A CA 1
ATOM 1371 C C . PHE A 1 183 ? -38.150 9.319 44.298 1.00 84.75 183 PHE A C 1
ATOM 1373 O O . PHE A 1 183 ? -38.581 9.902 43.306 1.00 84.75 183 PHE A O 1
ATOM 1380 N N . VAL A 1 184 ? -38.573 8.103 44.651 1.00 88.19 184 VAL A N 1
ATOM 1381 C CA . VAL A 1 184 ? -39.631 7.387 43.921 1.00 88.19 184 VAL A CA 1
ATOM 1382 C C . VAL A 1 184 ? -40.935 8.182 43.966 1.00 88.19 184 VAL A C 1
ATOM 1384 O O . VAL A 1 184 ? -41.572 8.370 42.935 1.00 88.19 184 VAL A O 1
ATOM 1387 N N . ILE A 1 185 ? -41.304 8.710 45.136 1.00 85.38 185 ILE A N 1
ATOM 1388 C CA . ILE A 1 185 ? -42.505 9.536 45.293 1.00 85.38 185 ILE A CA 1
ATOM 1389 C C . ILE A 1 185 ? -42.378 10.824 44.476 1.00 85.38 185 ILE A C 1
ATOM 1391 O O . ILE A 1 185 ? -43.275 11.121 43.698 1.00 85.38 185 ILE A O 1
ATOM 1395 N N . SER A 1 186 ? -41.270 11.563 44.582 1.00 83.62 186 SER A N 1
ATOM 1396 C CA . SER A 1 186 ? -41.088 12.819 43.840 1.00 83.62 186 SER A CA 1
ATOM 1397 C C . SER A 1 186 ? -41.042 12.630 42.324 1.00 83.62 186 SER A C 1
ATOM 1399 O O . SER A 1 186 ? -41.380 13.546 41.587 1.00 83.62 186 SER A O 1
ATOM 1401 N N . ALA A 1 187 ? -40.595 11.465 41.851 1.00 81.31 187 ALA A N 1
ATOM 1402 C CA . ALA A 1 187 ? -40.522 11.169 40.425 1.00 81.31 187 ALA A CA 1
ATOM 1403 C C . ALA A 1 187 ? -41.867 10.697 39.842 1.00 81.31 187 ALA A C 1
ATOM 1405 O O . ALA 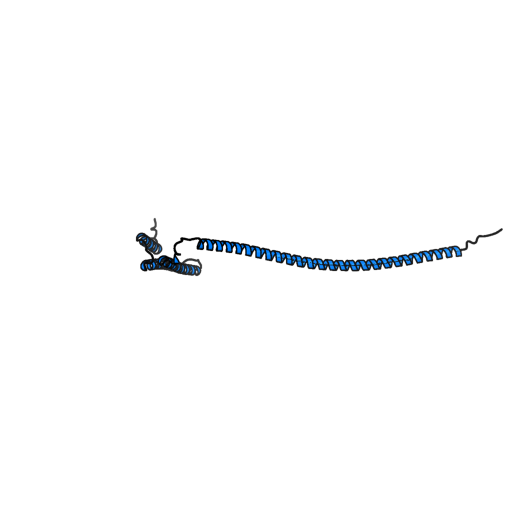A 1 187 ? -42.092 10.838 38.643 1.00 81.31 187 ALA A O 1
ATOM 1406 N N . LEU A 1 188 ? -42.756 10.138 40.673 1.00 81.88 188 LEU A N 1
ATOM 1407 C CA . LEU A 1 188 ? -44.075 9.643 40.259 1.00 81.88 188 LEU A CA 1
ATOM 1408 C C . LEU A 1 188 ? -45.218 10.622 40.563 1.00 81.88 188 LEU A C 1
ATOM 1410 O O . LEU A 1 188 ? -46.270 10.545 39.932 1.00 81.88 188 LEU A O 1
ATOM 1414 N N . VAL A 1 189 ? -45.033 11.533 41.521 1.00 79.12 189 VAL A N 1
ATOM 1415 C CA . VAL A 1 189 ? -46.009 12.565 41.882 1.00 79.12 189 VAL A CA 1
ATOM 1416 C C . VAL A 1 189 ? -45.639 13.856 41.150 1.00 79.12 189 VAL A C 1
ATOM 1418 O O . VAL A 1 189 ? -44.554 14.387 41.390 1.00 79.12 189 VAL A O 1
ATOM 1421 N N . PRO A 1 190 ? -46.512 14.387 40.272 1.00 62.88 190 PRO A N 1
ATOM 1422 C CA . PRO A 1 190 ? -46.284 15.686 39.655 1.00 62.88 190 PRO A CA 1
ATOM 1423 C C . PRO A 1 190 ? -46.119 16.755 40.743 1.00 62.88 190 PRO A C 1
ATOM 1425 O O . PRO A 1 190 ? -46.814 16.677 41.764 1.00 62.88 190 PRO A O 1
ATOM 1428 N N . PRO A 1 191 ? -45.244 17.760 40.554 1.00 60.91 191 PRO A N 1
ATOM 1429 C CA . PRO A 1 191 ? -45.213 18.896 41.462 1.00 60.91 191 PRO A CA 1
ATOM 1430 C C . PRO A 1 191 ? -46.625 19.495 41.566 1.00 60.91 191 PRO A C 1
ATOM 1432 O O . PRO A 1 191 ? -47.370 19.464 40.577 1.00 60.91 191 PRO A O 1
ATOM 1435 N N . PRO A 1 192 ? -47.029 19.997 42.750 1.00 57.28 192 PRO A N 1
ATOM 1436 C CA . PRO A 1 192 ? -48.294 20.707 42.865 1.00 57.28 192 PRO A CA 1
ATOM 1437 C C . PRO A 1 192 ? -48.322 21.813 41.801 1.00 57.28 192 PRO A C 1
ATOM 1439 O O . PRO A 1 192 ? -47.267 22.398 41.535 1.00 57.28 192 PRO A O 1
ATOM 1442 N N . PRO A 1 193 ? -49.479 22.064 41.159 1.00 59.16 193 PRO A N 1
ATOM 1443 C CA . PRO A 1 193 ? -49.585 23.164 40.214 1.00 59.16 193 PRO A CA 1
ATOM 1444 C C . PRO A 1 193 ? -49.057 24.423 40.899 1.00 59.16 193 PRO A C 1
ATOM 1446 O O . PRO A 1 193 ? -49.376 24.669 42.064 1.00 59.16 193 PRO A O 1
ATOM 1449 N N . GLU A 1 194 ? -48.189 25.162 40.210 1.00 54.53 194 GLU A N 1
ATOM 1450 C CA . GLU A 1 194 ? -47.794 26.490 40.661 1.00 54.53 194 GLU A CA 1
ATOM 1451 C C . GLU A 1 194 ? -49.086 27.307 40.749 1.00 54.53 194 GLU A C 1
ATOM 1453 O O . GLU A 1 194 ? -49.676 27.651 39.725 1.00 54.53 194 GLU A O 1
ATOM 1458 N N . ASP A 1 195 ? -49.585 27.520 41.968 1.00 52.94 195 ASP A N 1
ATOM 1459 C CA . ASP A 1 195 ? -50.652 28.481 42.206 1.00 52.94 195 ASP A CA 1
ATOM 1460 C C . ASP A 1 195 ? -50.165 29.817 41.638 1.00 52.94 195 ASP A C 1
ATOM 1462 O O . ASP A 1 195 ? -49.118 30.325 42.049 1.00 52.94 195 ASP A O 1
ATOM 1466 N N . GLU A 1 196 ? -50.908 30.342 40.663 1.00 48.84 196 GLU A N 1
ATOM 1467 C CA . GLU A 1 196 ? -50.705 31.658 40.066 1.00 48.84 196 GLU A CA 1
ATOM 1468 C C . GLU A 1 196 ? -50.493 32.704 41.180 1.00 48.84 196 GLU A C 1
ATOM 1470 O O . GLU A 1 196 ? -51.427 33.051 41.910 1.00 48.84 196 GLU A O 1
ATOM 1475 N N . GLN A 1 197 ? -49.258 33.199 41.315 1.00 39.41 197 GLN A N 1
ATOM 1476 C CA . GLN A 1 197 ? -48.920 34.424 42.046 1.00 39.41 197 GLN A CA 1
ATOM 1477 C C . GLN A 1 197 ? -48.328 35.454 41.092 1.00 39.41 197 GLN A C 1
ATOM 1479 O O . GLN A 1 197 ? -47.403 35.095 40.329 1.00 39.41 197 GLN A O 1
#

Sequence (197 aa):
MKGAATQDPMAGINAAIAQIKETETMAREENAHIKQLIAIQDALIQKQRQILLDVAKTSSELLAVEIQRSQLKQKLGSQKSKLLVSSSESSEVNSLIEQTLSQPDSQPPISSGASGAAALKAIELIQQNLFAVTESCLKTEDLSAPAESLQSLIIDVNEIIQQTLKSGVAKETTEDTVRRQSFVISALVPPPPEDEQ

Radius of gyration: 55.54 Å; chains: 1; bounding box: 115×48×154 Å

Secondary structure (DSSP, 8-state):
--------HHHHHHHHHHHHHHHHHHHHHHHHHHHHHHHHHHHHHHHHHHHHHHHHHHHHHHHHHHHHHHHHHHHHHHHHHHHHHHHHHHHHHHHHHHHHHS-SS--S-GGGSHHHHHHHHHHHHHHHHHHHHHHHHHTSTT-PPPHHHHHHHHHHHHHHHHHHHHTTSS---HHHHHHHHHHHHHHHSPPPP----